Protein AF-A0AAD5HH15-F1 (afdb_monomer_lite)

Foldseek 3Di:
DVLVLVVVLLLLLVDPLAFADPAADDPVPPPPPDDDDDDDDDDDDDDDDDDDDDDDDDDDDDDDDDDDDDDDDDDDDDDDDDDDPDDDDDDDDDPDPDDDPPCVLVVLQPDDDDPDPVSLVVNLVVVLVSVQSSCRRLNYDSLLSVLCCVPRVSCVPPDRDPVRVPDDPVRSLVVSLVVSLSSLQSSLVRDQAEAEAAACLPDDPSRLVSVLSNLVRPVRYHYHYHHDPCVVGVPVSVVVSCVPDDDDDDDDDDDDLVRVFVVVCVVVPDDDPTDDSVVSVVVCVVVPVD

Organism: NCBI:txid1314678

Sequence (290 aa):
MLKNILLGLFDVLESDKIPVSKQVRSIQGLNDNMSSTSSNASRHLSYAGNSMGQSTPTSSRQDNPPSFLPLTPLPTKESTLMSLSRSQSISMPSSNPNGNDRYKIKSIYSNVSPTSTNVRNEVTTELVDLVLKCLRKIGEDESFLPLFKGVFTALSEVDENRFTRKLDGRGRDILFTGLIVRMIRYLTEYVSIMIICDDVQWADSASIRVLETIHDACPRALMMLATRPIKDYNVTFIKELASFGSCAQITLNGLNGEEIGEIIINTFQSGIKRVSPEIIRVIQVCTFYD

pLDDT: mean 74.7, std 23.92, range [29.06, 98.0]

Radius of gyration: 29.02 Å; chains: 1; bounding box: 62×66×88 Å

Structure (mmCIF, N/CA/C/O backbone):
data_AF-A0AAD5HH15-F1
#
_entry.id   AF-A0AAD5HH15-F1
#
loop_
_atom_site.group_PDB
_atom_site.id
_atom_site.type_symbol
_atom_site.label_atom_id
_atom_site.label_alt_id
_atom_site.label_comp_id
_atom_site.label_asym_id
_atom_site.label_entity_id
_atom_site.label_seq_id
_atom_site.pdbx_PDB_ins_code
_atom_site.Cartn_x
_atom_site.Cartn_y
_atom_site.Cartn_z
_atom_site.occupancy
_atom_site.B_iso_or_equiv
_atom_site.auth_seq_id
_atom_site.auth_comp_id
_atom_site.auth_asym_id
_atom_site.auth_atom_id
_atom_site.pdbx_PDB_model_num
ATOM 1 N N . MET A 1 1 ? -2.750 6.739 0.869 1.00 90.69 1 MET A N 1
ATOM 2 C CA . MET A 1 1 ? -2.576 5.340 1.323 1.00 90.69 1 MET A CA 1
ATOM 3 C C . MET A 1 1 ? -1.337 4.681 0.719 1.00 90.69 1 MET A C 1
ATOM 5 O O . MET A 1 1 ? -0.456 4.292 1.477 1.00 90.69 1 MET A O 1
ATOM 9 N N . LEU A 1 2 ? -1.221 4.607 -0.614 1.00 93.25 2 LEU A N 1
ATOM 10 C CA . LEU A 1 2 ? -0.140 3.891 -1.312 1.00 93.25 2 LEU A CA 1
ATOM 11 C C . LEU A 1 2 ? 1.290 4.240 -0.852 1.00 93.25 2 LEU A C 1
ATOM 13 O O . LEU A 1 2 ? 2.117 3.351 -0.664 1.00 93.25 2 LEU A O 1
ATOM 17 N N . LYS A 1 3 ? 1.558 5.523 -0.581 1.00 94.62 3 LYS A N 1
ATOM 18 C CA . LYS A 1 3 ? 2.825 6.000 0.001 1.00 94.62 3 LYS A CA 1
ATOM 19 C C . LYS A 1 3 ? 3.219 5.243 1.273 1.00 94.62 3 LYS A C 1
ATOM 21 O O . LYS A 1 3 ? 4.365 4.832 1.408 1.00 94.62 3 LYS A O 1
ATOM 26 N N . ASN A 1 4 ? 2.272 5.032 2.184 1.00 94.06 4 ASN A N 1
ATOM 27 C CA . ASN A 1 4 ? 2.534 4.376 3.466 1.00 94.06 4 ASN A CA 1
ATOM 28 C C . ASN A 1 4 ? 2.783 2.876 3.295 1.00 94.06 4 ASN A C 1
ATOM 30 O O . ASN A 1 4 ? 3.622 2.324 4.001 1.00 94.06 4 ASN A O 1
ATOM 34 N N . ILE A 1 5 ? 2.099 2.239 2.337 1.00 94.62 5 ILE A N 1
ATOM 35 C CA . ILE A 1 5 ? 2.365 0.842 1.973 1.00 94.62 5 ILE A CA 1
ATOM 36 C C . ILE A 1 5 ? 3.811 0.721 1.492 1.00 94.62 5 ILE A C 1
ATOM 38 O O . ILE A 1 5 ? 4.561 -0.079 2.035 1.00 94.62 5 ILE A O 1
ATOM 42 N N . LEU A 1 6 ? 4.231 1.559 0.540 1.00 96.50 6 LEU A N 1
ATOM 43 C CA . LEU A 1 6 ? 5.595 1.532 0.004 1.00 96.50 6 LEU A CA 1
ATOM 44 C C . LEU A 1 6 ? 6.662 1.788 1.068 1.00 96.50 6 LEU A C 1
ATOM 46 O O . LEU A 1 6 ? 7.630 1.041 1.125 1.00 96.50 6 LEU A O 1
ATOM 50 N N . LEU A 1 7 ? 6.469 2.788 1.933 1.00 95.56 7 LEU A N 1
ATOM 51 C CA 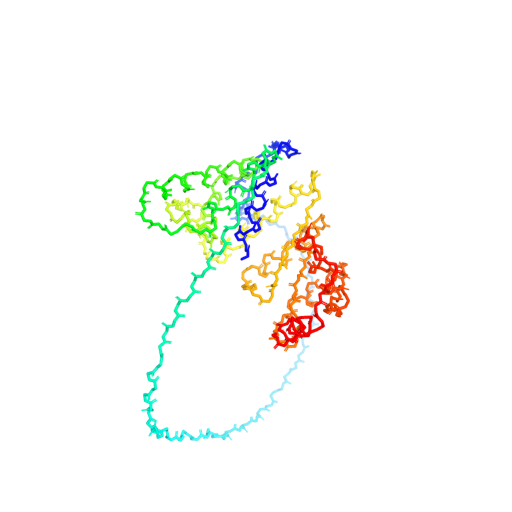. LEU A 1 7 ? 7.391 3.039 3.045 1.00 95.56 7 LEU A CA 1
ATOM 52 C C . LEU A 1 7 ? 7.502 1.814 3.965 1.00 95.56 7 LEU A C 1
ATOM 54 O O . LEU A 1 7 ? 8.606 1.396 4.291 1.00 95.56 7 LEU A O 1
ATOM 58 N N . GLY A 1 8 ? 6.376 1.179 4.307 1.00 95.50 8 GLY A N 1
ATOM 59 C CA . GLY A 1 8 ? 6.387 -0.064 5.078 1.00 95.50 8 GLY A CA 1
ATOM 60 C C . GLY A 1 8 ? 7.102 -1.212 4.357 1.00 95.50 8 GLY A C 1
ATOM 61 O O . GLY A 1 8 ? 7.839 -1.965 4.988 1.00 95.50 8 GLY A O 1
ATOM 62 N N . LEU A 1 9 ? 6.936 -1.338 3.037 1.00 96.38 9 LEU A N 1
ATOM 63 C CA . LEU A 1 9 ? 7.655 -2.339 2.245 1.00 96.38 9 LEU A CA 1
ATOM 64 C C . LEU A 1 9 ? 9.161 -2.065 2.217 1.00 96.38 9 LEU A C 1
ATOM 66 O O . LEU A 1 9 ? 9.931 -3.016 2.315 1.00 96.38 9 LEU A O 1
ATOM 70 N N . PHE A 1 10 ? 9.587 -0.804 2.118 1.00 97.00 10 PHE A N 1
ATOM 71 C CA . PHE A 1 10 ? 11.002 -0.433 2.167 1.00 97.00 10 PHE A CA 1
ATOM 72 C C . PHE A 1 10 ? 11.622 -0.747 3.529 1.00 97.00 10 PHE A C 1
ATOM 74 O O . PHE A 1 10 ? 12.684 -1.363 3.567 1.00 97.00 10 PHE A O 1
ATOM 81 N N . ASP A 1 11 ? 10.925 -0.440 4.626 1.00 95.38 11 ASP A N 1
ATOM 82 C CA . ASP A 1 11 ? 11.374 -0.776 5.984 1.00 95.38 11 ASP A CA 1
ATOM 83 C C . ASP A 1 11 ? 11.591 -2.294 6.143 1.00 95.38 11 ASP A C 1
ATOM 85 O O . ASP A 1 11 ? 12.589 -2.750 6.710 1.00 95.38 11 ASP A O 1
ATOM 89 N N . VAL A 1 12 ? 10.660 -3.106 5.626 1.00 95.81 12 VAL A N 1
ATOM 90 C CA . VAL A 1 12 ? 10.771 -4.571 5.686 1.00 95.81 12 VAL A CA 1
ATOM 91 C C . VAL A 1 12 ? 11.874 -5.074 4.756 1.00 95.81 12 VAL A C 1
ATOM 93 O O . VAL A 1 12 ? 12.659 -5.933 5.160 1.00 95.81 12 VAL A O 1
ATOM 96 N N . LEU A 1 13 ? 11.969 -4.533 3.538 1.00 95.69 13 LEU A N 1
ATOM 97 C CA . LEU A 1 13 ? 13.024 -4.874 2.586 1.00 95.69 13 LEU A CA 1
ATOM 98 C C . LEU A 1 13 ? 14.399 -4.532 3.134 1.00 95.69 13 LEU A C 1
ATOM 100 O O . LEU A 1 13 ? 15.324 -5.294 2.898 1.00 95.69 13 LEU A O 1
ATOM 104 N N . GLU A 1 14 ? 14.571 -3.450 3.884 1.00 94.56 14 GLU A N 1
ATOM 105 C CA . GLU A 1 14 ? 15.868 -3.091 4.450 1.00 94.56 14 GLU A CA 1
ATOM 106 C C . GLU A 1 14 ? 16.352 -4.086 5.517 1.00 94.56 14 GLU A C 1
ATOM 108 O O . GLU A 1 14 ? 17.556 -4.234 5.713 1.00 94.56 14 GLU A O 1
ATOM 113 N N . SER A 1 15 ? 15.446 -4.849 6.136 1.00 94.12 15 SER A N 1
ATOM 114 C CA . SER A 1 15 ? 15.788 -5.833 7.162 1.00 94.12 15 SER A CA 1
ATOM 115 C C . SER A 1 15 ? 16.824 -6.868 6.699 1.00 94.12 15 SER A C 1
ATOM 117 O O . SER A 1 15 ? 16.719 -7.440 5.610 1.00 94.12 15 SER A O 1
ATOM 119 N N . ASP A 1 16 ? 17.765 -7.204 7.586 1.00 92.00 16 ASP A N 1
ATOM 120 C CA . ASP A 1 16 ? 18.769 -8.263 7.379 1.00 92.00 16 ASP A CA 1
ATOM 121 C C . ASP A 1 16 ? 18.152 -9.661 7.216 1.00 92.00 16 ASP A C 1
ATOM 123 O O . ASP A 1 16 ? 18.798 -10.584 6.728 1.00 92.00 16 ASP A O 1
ATOM 127 N N . LYS A 1 17 ? 16.878 -9.825 7.603 1.00 91.50 17 LYS A N 1
ATOM 128 C CA . LYS A 1 17 ? 16.119 -11.071 7.418 1.00 91.50 17 LYS A CA 1
ATOM 129 C C . LYS A 1 17 ? 15.773 -11.347 5.957 1.00 91.50 17 LYS A C 1
ATOM 131 O O . LYS A 1 17 ? 15.457 -12.482 5.614 1.00 91.50 17 LYS A O 1
ATOM 136 N N . ILE A 1 18 ? 15.793 -10.315 5.116 1.00 95.31 18 ILE A N 1
ATOM 137 C CA . ILE A 1 18 ? 15.500 -10.434 3.694 1.00 95.31 18 ILE A CA 1
ATOM 138 C C . ILE A 1 18 ? 16.837 -10.507 2.951 1.00 95.31 18 ILE A C 1
ATOM 140 O O . ILE A 1 18 ? 17.618 -9.555 3.034 1.00 95.31 18 ILE A O 1
ATOM 144 N N . PRO A 1 19 ? 17.140 -11.597 2.229 1.00 94.31 19 PRO A N 1
ATOM 145 C CA . PRO A 1 19 ? 18.371 -11.685 1.455 1.00 94.31 19 PRO A CA 1
ATOM 146 C C . PRO A 1 19 ? 18.330 -10.758 0.233 1.00 94.31 19 PRO A C 1
ATOM 148 O O . PRO A 1 19 ? 17.295 -10.189 -0.119 1.00 94.31 19 PRO A O 1
ATOM 151 N N . VAL A 1 20 ? 19.478 -10.604 -0.424 1.00 93.62 20 VAL A N 1
ATOM 152 C CA . VAL A 1 20 ? 19.570 -9.968 -1.745 1.00 93.62 20 VAL A CA 1
ATOM 153 C C . VAL A 1 20 ? 19.269 -11.015 -2.815 1.00 93.62 20 VAL A C 1
ATOM 155 O O . VAL A 1 20 ? 19.843 -12.108 -2.797 1.00 93.62 20 VAL A O 1
ATOM 158 N N . SER A 1 21 ? 18.377 -10.683 -3.745 1.00 89.88 21 SER A N 1
ATOM 159 C CA . SER A 1 21 ? 18.028 -11.535 -4.876 1.00 89.88 21 SER A CA 1
ATOM 160 C C . SER A 1 21 ? 19.256 -11.791 -5.745 1.00 89.88 21 SER A C 1
ATOM 162 O O . SER A 1 21 ? 19.996 -10.876 -6.101 1.00 89.88 21 SER A O 1
ATOM 164 N N . LYS A 1 22 ? 19.466 -13.056 -6.119 1.00 83.56 22 LYS A N 1
ATOM 165 C CA . LYS A 1 22 ? 20.545 -13.458 -7.038 1.00 83.56 22 LYS A CA 1
ATOM 166 C C . LYS A 1 22 ? 20.170 -13.276 -8.511 1.00 83.56 22 LYS A C 1
ATOM 168 O O . LYS A 1 22 ? 21.027 -13.429 -9.374 1.00 83.56 22 LYS A O 1
ATOM 173 N N . GLN A 1 23 ? 18.898 -13.006 -8.807 1.00 75.94 23 GLN A N 1
ATOM 174 C CA . GLN A 1 23 ? 18.401 -12.847 -10.170 1.00 75.94 23 GLN A CA 1
ATOM 175 C C . GLN A 1 23 ? 18.190 -11.367 -10.466 1.00 75.94 23 GLN A C 1
ATOM 177 O O . GLN A 1 23 ? 17.298 -10.753 -9.891 1.00 75.94 23 GLN A O 1
ATOM 182 N N . VAL A 1 24 ? 18.974 -10.816 -11.392 1.00 70.62 24 VAL A N 1
ATOM 183 C CA . VAL A 1 24 ? 18.698 -9.495 -11.964 1.00 70.62 24 VAL A CA 1
ATOM 184 C C . VAL A 1 24 ? 17.720 -9.681 -13.117 1.00 70.62 24 VAL A C 1
ATOM 186 O O . VAL A 1 24 ? 18.050 -10.302 -14.128 1.00 70.62 24 VAL A O 1
ATOM 189 N N . ARG A 1 25 ? 16.503 -9.162 -12.969 1.00 67.88 25 ARG A N 1
ATOM 190 C CA . ARG A 1 25 ? 15.507 -9.106 -14.039 1.00 67.88 25 ARG A CA 1
ATOM 191 C C . ARG A 1 25 ? 15.724 -7.813 -14.817 1.00 67.88 25 ARG A C 1
ATOM 193 O O . ARG A 1 25 ? 15.315 -6.748 -14.367 1.00 67.88 25 ARG A O 1
ATOM 200 N N . SER A 1 26 ? 16.391 -7.896 -15.968 1.00 60.41 26 SER A N 1
ATOM 201 C CA . SER A 1 26 ? 16.520 -6.748 -16.872 1.00 60.41 26 SER A CA 1
ATOM 202 C C . SER A 1 26 ? 15.261 -6.592 -17.733 1.00 60.41 26 SER A C 1
ATOM 204 O O . SER A 1 26 ? 14.588 -7.565 -18.077 1.00 60.41 26 SER A O 1
ATOM 206 N N . ILE A 1 27 ? 14.955 -5.356 -18.136 1.00 56.78 27 ILE A N 1
ATOM 207 C CA . ILE A 1 27 ? 13.800 -5.011 -18.993 1.00 56.78 27 ILE A CA 1
ATOM 208 C C . ILE A 1 27 ? 13.943 -5.566 -20.433 1.00 56.78 27 ILE A C 1
ATOM 210 O O . ILE A 1 27 ? 13.068 -5.375 -21.275 1.00 56.78 27 ILE A O 1
ATOM 214 N N . GLN A 1 28 ? 15.012 -6.304 -20.752 1.00 50.16 28 GLN A N 1
ATOM 215 C CA . GLN A 1 28 ? 15.279 -6.774 -22.117 1.00 50.16 28 GLN A CA 1
ATOM 216 C C . GLN A 1 28 ? 14.239 -7.766 -22.675 1.00 50.16 28 GLN A C 1
ATOM 2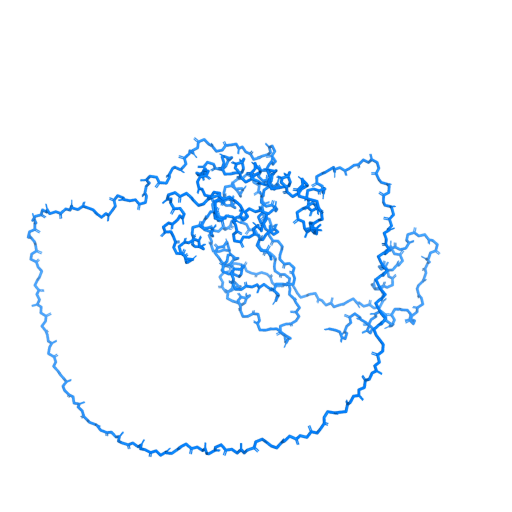18 O O . GLN A 1 28 ? 14.238 -7.995 -23.876 1.00 50.16 28 GLN A O 1
ATOM 223 N N . GLY A 1 29 ? 13.316 -8.298 -21.864 1.00 43.28 29 GLY A N 1
ATOM 224 C CA . GLY A 1 29 ? 12.347 -9.317 -22.294 1.00 43.28 29 GLY A CA 1
ATOM 225 C C . GLY A 1 29 ? 10.980 -8.839 -22.808 1.00 43.28 29 GLY A C 1
ATOM 226 O O . GLY A 1 29 ? 10.163 -9.683 -23.157 1.00 43.28 29 GLY A O 1
ATOM 227 N N . LEU A 1 30 ? 10.676 -7.535 -22.851 1.00 46.78 30 LEU A N 1
ATOM 228 C CA . LEU A 1 30 ? 9.342 -7.057 -23.279 1.00 46.78 30 LEU A CA 1
ATOM 229 C C . LEU A 1 30 ? 9.222 -6.731 -24.782 1.00 46.78 30 LEU A C 1
ATOM 231 O O . LEU A 1 30 ? 8.164 -6.274 -25.206 1.00 46.78 30 LEU A O 1
ATOM 235 N N . ASN A 1 31 ? 10.261 -6.974 -25.594 1.00 38.25 31 ASN A N 1
ATOM 236 C CA . ASN A 1 31 ? 10.318 -6.499 -26.987 1.00 38.25 31 ASN A CA 1
ATOM 237 C C . ASN A 1 31 ? 10.451 -7.579 -28.085 1.00 38.25 31 ASN A C 1
ATOM 239 O O . ASN A 1 31 ? 10.508 -7.210 -29.254 1.00 38.25 31 ASN A O 1
ATOM 243 N N . ASP A 1 32 ? 10.441 -8.878 -27.763 1.00 37.34 32 ASP A N 1
ATOM 244 C CA . ASP A 1 32 ? 10.790 -9.934 -28.741 1.00 37.34 32 ASP A CA 1
ATOM 245 C C . ASP A 1 32 ? 9.608 -10.671 -29.402 1.00 37.34 32 ASP A C 1
ATOM 247 O O . ASP A 1 32 ? 9.814 -11.672 -30.078 1.00 37.34 32 ASP A O 1
ATOM 251 N N . ASN A 1 33 ? 8.370 -10.173 -29.297 1.00 38.41 33 ASN A N 1
ATOM 252 C CA . ASN A 1 33 ? 7.207 -10.825 -29.927 1.00 38.41 33 ASN A CA 1
ATOM 253 C C . ASN A 1 33 ? 6.494 -9.980 -30.995 1.00 38.41 33 ASN A C 1
ATOM 255 O O . ASN A 1 33 ? 5.276 -10.057 -31.153 1.00 38.41 33 ASN A O 1
ATOM 259 N N . MET A 1 34 ? 7.243 -9.189 -31.770 1.00 44.25 34 MET A N 1
ATOM 260 C CA . MET A 1 34 ? 6.695 -8.572 -32.984 1.00 44.25 34 MET A CA 1
ATOM 261 C C . MET A 1 34 ? 7.733 -8.429 -34.104 1.00 44.25 34 MET A C 1
ATOM 263 O O . MET A 1 34 ? 7.980 -7.344 -34.621 1.00 44.25 34 MET A O 1
ATOM 267 N N . SER A 1 35 ? 8.320 -9.550 -34.525 1.00 36.31 35 SER A N 1
ATOM 268 C CA . SER A 1 35 ? 8.965 -9.646 -35.837 1.00 36.31 35 SER A CA 1
ATOM 269 C C . SER A 1 35 ? 8.957 -11.079 -36.387 1.00 36.31 35 SER A C 1
ATOM 271 O O . SER A 1 35 ? 9.554 -12.002 -35.849 1.00 36.31 35 SER A O 1
ATOM 273 N N . SER A 1 36 ? 8.279 -11.216 -37.531 1.00 41.09 36 SER A N 1
ATOM 274 C CA . SER A 1 36 ? 8.538 -12.181 -38.609 1.00 41.09 36 SER A CA 1
ATOM 275 C C . SER A 1 36 ? 8.557 -13.682 -38.285 1.00 41.09 36 SER A C 1
ATOM 277 O O . SER A 1 36 ? 9.603 -14.276 -38.052 1.00 41.09 36 SER A O 1
ATOM 279 N N . THR A 1 37 ? 7.421 -14.340 -38.520 1.00 35.59 37 THR A N 1
ATOM 280 C CA . THR A 1 37 ? 7.412 -15.675 -39.140 1.00 35.59 37 THR A CA 1
ATOM 281 C C . THR A 1 37 ? 6.527 -15.644 -40.383 1.00 35.59 37 THR A C 1
ATOM 283 O O . THR A 1 37 ? 5.326 -15.888 -40.343 1.00 35.59 37 THR A O 1
ATOM 286 N N . SER A 1 38 ? 7.146 -15.315 -41.518 1.00 41.91 38 SER A N 1
ATOM 287 C CA . SER A 1 38 ? 6.704 -15.817 -42.812 1.00 41.91 38 SER A CA 1
ATOM 288 C C . SER A 1 38 ? 7.271 -17.228 -42.972 1.00 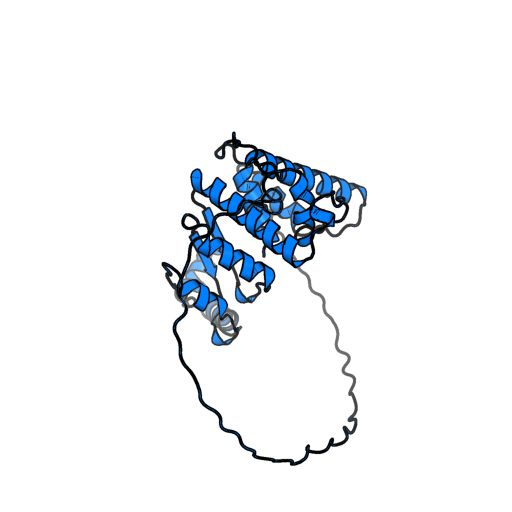41.91 38 SER A C 1
ATOM 290 O O . SER A 1 38 ? 8.472 -17.435 -43.135 1.00 41.91 38 SER A O 1
ATOM 292 N N . SER A 1 39 ? 6.414 -18.238 -42.893 1.00 37.44 39 SER A N 1
ATOM 293 C CA . SER A 1 39 ? 6.669 -19.529 -43.535 1.00 37.44 39 SER A CA 1
ATOM 294 C C . SER A 1 39 ? 5.347 -20.247 -43.744 1.00 37.44 39 SER A C 1
ATOM 296 O O . SER A 1 39 ? 4.594 -20.518 -42.814 1.00 37.44 39 SER A O 1
ATOM 298 N N . ASN A 1 40 ? 5.080 -20.513 -45.015 1.00 38.38 40 ASN A N 1
ATOM 299 C CA . ASN A 1 40 ? 3.960 -21.282 -45.518 1.00 38.38 40 ASN A CA 1
ATOM 300 C C . ASN A 1 40 ? 3.896 -22.673 -44.880 1.00 38.38 40 ASN A C 1
ATOM 302 O O . ASN A 1 40 ? 4.868 -23.423 -44.944 1.00 38.38 40 ASN A O 1
ATOM 306 N N . ALA A 1 41 ? 2.716 -23.064 -44.405 1.00 35.25 41 ALA A N 1
ATOM 307 C CA . ALA A 1 41 ? 2.303 -24.461 -44.379 1.00 35.25 41 ALA A CA 1
ATOM 308 C C . ALA A 1 41 ? 0.772 -24.547 -44.436 1.00 35.25 41 ALA A C 1
ATOM 310 O O . ALA A 1 41 ? 0.065 -24.340 -43.453 1.00 35.25 41 ALA A O 1
ATOM 311 N N . SER A 1 42 ? 0.275 -24.853 -45.631 1.00 38.97 42 SER A N 1
ATOM 312 C CA . SER A 1 42 ? -1.106 -25.206 -45.934 1.00 38.97 42 SER A CA 1
ATOM 313 C C . SER A 1 42 ? -1.606 -26.351 -45.057 1.00 38.97 42 SER A C 1
ATOM 315 O O . SER A 1 42 ? -1.058 -27.448 -45.144 1.00 38.97 42 SER A O 1
ATOM 317 N N . ARG A 1 43 ? -2.705 -26.147 -44.320 1.00 33.78 43 ARG A N 1
ATOM 318 C CA . ARG A 1 43 ? -3.653 -27.213 -43.942 1.00 33.78 43 ARG A CA 1
ATOM 319 C C . ARG A 1 43 ? -5.087 -26.680 -43.892 1.00 33.78 43 ARG A C 1
ATOM 321 O O . ARG A 1 43 ? -5.533 -26.102 -42.913 1.00 33.78 43 ARG A O 1
ATOM 328 N N . HIS A 1 44 ? -5.753 -26.868 -45.027 1.00 36.53 44 HIS A N 1
ATOM 329 C CA . HIS A 1 44 ? -7.129 -27.333 -45.203 1.00 36.53 44 HIS A CA 1
ATOM 330 C C . HIS A 1 44 ? -7.996 -27.427 -43.927 1.00 36.53 44 HIS A C 1
ATOM 332 O O . HIS A 1 44 ? -7.847 -28.360 -43.140 1.00 36.53 44 HIS A O 1
ATOM 338 N N . LEU A 1 45 ? -8.973 -26.527 -43.792 1.00 34.22 45 LEU A N 1
ATOM 339 C CA . LEU A 1 45 ? -10.149 -26.724 -42.945 1.00 34.22 45 LEU A CA 1
ATOM 340 C C . LEU A 1 45 ? -11.387 -26.220 -43.690 1.00 34.22 45 LEU A C 1
ATOM 342 O O . LEU A 1 45 ? -11.497 -25.062 -44.086 1.00 34.22 45 LEU A O 1
ATOM 346 N N . SER A 1 46 ? -12.263 -27.180 -43.944 1.00 33.94 46 SER A N 1
ATOM 347 C CA . SER A 1 46 ? -13.514 -27.118 -44.682 1.00 33.94 46 SER A CA 1
ATOM 348 C C . SER A 1 46 ? -14.555 -26.248 -43.980 1.00 33.94 46 SER A C 1
ATOM 350 O O . SER A 1 46 ? -14.867 -26.457 -42.810 1.00 33.94 46 SER A O 1
ATOM 352 N N . TYR A 1 47 ? -15.111 -25.309 -44.744 1.00 31.77 47 TYR A N 1
ATOM 353 C CA . TYR A 1 47 ? -16.210 -24.423 -44.379 1.00 31.77 47 TYR A CA 1
ATOM 354 C C . TYR A 1 47 ? -17.537 -25.061 -44.827 1.00 31.77 47 TYR A C 1
ATOM 356 O O . TYR A 1 47 ? -17.765 -25.261 -46.018 1.00 31.77 47 TYR A O 1
ATOM 364 N N . ALA A 1 48 ? -18.408 -25.370 -43.870 1.00 37.28 48 ALA A N 1
ATOM 365 C CA . ALA A 1 48 ? -19.858 -25.483 -44.038 1.00 37.28 48 ALA A CA 1
ATOM 366 C C . ALA A 1 48 ? -20.433 -24.410 -43.094 1.00 37.28 48 ALA A C 1
ATOM 368 O O . ALA A 1 48 ? -19.970 -24.300 -41.966 1.00 37.28 48 ALA A O 1
ATOM 369 N N . GLY A 1 49 ? -21.329 -23.501 -43.462 1.00 32.25 49 GLY A N 1
ATOM 370 C CA . GLY A 1 49 ? -22.449 -23.614 -44.384 1.00 32.25 49 GLY A CA 1
ATOM 371 C C . GLY A 1 49 ? -23.724 -23.406 -43.562 1.00 32.25 49 GLY A C 1
ATOM 372 O O . GLY A 1 49 ? -24.150 -24.342 -42.896 1.00 32.25 49 GLY A O 1
ATOM 373 N N . ASN A 1 50 ? -24.238 -22.165 -43.539 1.00 35.59 50 ASN A N 1
ATOM 374 C CA . ASN A 1 50 ? -25.656 -21.739 -43.499 1.00 35.59 50 ASN A CA 1
ATOM 375 C C . ASN A 1 50 ? -25.732 -20.259 -43.037 1.00 35.59 50 ASN A C 1
ATOM 377 O O . ASN A 1 50 ? -25.152 -19.916 -42.015 1.00 35.59 50 ASN A O 1
ATOM 381 N N . SER A 1 51 ? -26.229 -19.293 -43.832 1.00 35.56 51 SER A N 1
ATOM 382 C CA . SER A 1 51 ? -27.638 -19.044 -44.234 1.00 35.56 51 SER A CA 1
ATOM 383 C C . SER A 1 51 ? -28.537 -18.789 -43.013 1.00 35.56 51 SER A C 1
ATOM 385 O O . SER A 1 51 ? -28.493 -19.579 -42.084 1.00 35.56 51 SER A O 1
ATOM 387 N N . MET A 1 52 ? -29.453 -17.824 -42.911 1.00 37.97 52 MET A N 1
ATOM 388 C CA . MET A 1 52 ? -29.983 -16.713 -43.717 1.00 37.97 52 MET A CA 1
ATOM 389 C C . MET A 1 52 ? -31.162 -16.201 -42.857 1.00 37.97 52 MET A C 1
ATOM 391 O O . MET A 1 52 ? -31.852 -17.021 -42.254 1.00 37.97 52 MET A O 1
ATOM 395 N N . GLY A 1 53 ? -31.413 -14.894 -42.752 1.00 34.53 53 GLY A N 1
ATOM 396 C CA . GLY A 1 53 ? -32.549 -14.414 -41.951 1.00 34.53 53 GLY A CA 1
ATOM 397 C C . GLY A 1 53 ? -32.651 -12.898 -41.849 1.00 34.53 53 GLY A C 1
ATOM 398 O O . GLY A 1 53 ? -32.136 -12.295 -40.915 1.00 34.53 53 GLY A O 1
ATOM 399 N N . GLN A 1 54 ? -33.307 -12.298 -42.840 1.00 43.41 54 GLN A N 1
ATOM 400 C CA . GLN A 1 54 ? -33.774 -10.910 -42.857 1.00 43.41 54 GLN A CA 1
ATOM 401 C C . GLN A 1 54 ? -34.970 -10.714 -41.913 1.00 43.41 54 GLN A C 1
ATOM 403 O O . GLN A 1 54 ? -35.829 -11.588 -41.879 1.00 43.41 54 GLN A O 1
ATOM 408 N N . SER A 1 55 ? -35.085 -9.533 -41.289 1.00 40.25 55 SER A N 1
ATOM 409 C CA . SER A 1 55 ? -36.290 -8.671 -41.349 1.00 40.25 55 SER A CA 1
ATOM 410 C C . SER A 1 55 ? -36.166 -7.431 -40.441 1.00 40.25 55 SER A C 1
ATOM 412 O O . SER A 1 55 ? -35.971 -7.546 -39.234 1.00 40.25 55 SER A O 1
ATOM 414 N N . THR A 1 56 ? -36.318 -6.250 -41.045 1.00 40.00 56 THR A N 1
ATOM 415 C CA . THR A 1 56 ? -36.787 -4.960 -40.477 1.00 40.00 56 THR A CA 1
ATOM 416 C C . THR A 1 56 ? -38.301 -5.065 -40.113 1.00 40.00 56 THR A C 1
ATOM 418 O O . THR A 1 56 ? -38.861 -6.106 -40.460 1.00 40.00 56 THR A O 1
ATOM 421 N N . PRO A 1 57 ? -39.029 -4.087 -39.487 1.00 51.16 57 PRO A N 1
ATOM 422 C CA . PRO A 1 57 ? -38.808 -2.627 -39.512 1.00 51.16 57 PRO A CA 1
ATOM 423 C C . PRO A 1 57 ? -39.250 -1.767 -38.280 1.00 51.16 57 PRO A C 1
ATOM 425 O O . PRO A 1 57 ? -39.899 -2.220 -37.348 1.00 51.16 57 PRO A O 1
ATOM 428 N N . THR A 1 58 ? -38.878 -0.476 -38.348 1.00 38.81 58 THR A N 1
ATOM 429 C CA . THR A 1 58 ? -39.577 0.765 -37.903 1.00 38.81 58 THR A CA 1
ATOM 430 C C . THR A 1 58 ? -40.347 0.847 -36.574 1.00 38.81 58 THR A C 1
ATOM 432 O O . THR A 1 58 ? -41.389 0.225 -36.409 1.00 38.81 58 THR A O 1
ATOM 435 N N . SER A 1 59 ? -39.987 1.842 -35.748 1.00 42.94 59 SER A N 1
ATOM 436 C CA . SER A 1 59 ? -40.951 2.652 -34.981 1.00 42.94 59 SER A CA 1
ATOM 437 C C . SER A 1 59 ? -40.331 3.985 -34.540 1.00 42.94 59 SER A C 1
ATOM 439 O O . SER A 1 59 ? -39.444 4.041 -33.694 1.00 42.94 59 SER A O 1
ATOM 441 N N . SER A 1 60 ? -40.850 5.057 -35.125 1.00 47.03 60 SER A N 1
ATOM 442 C CA . SER A 1 60 ? -40.709 6.466 -34.765 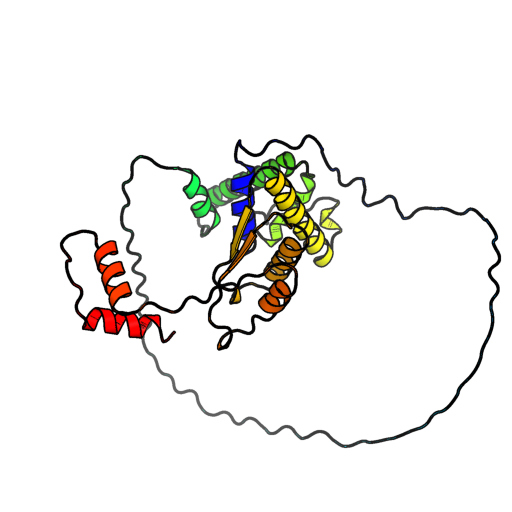1.00 47.03 60 SER A CA 1
ATOM 443 C C . SER A 1 60 ? -41.309 6.802 -33.395 1.00 47.03 60 SER A C 1
ATOM 445 O O . SER A 1 60 ? -42.442 6.405 -33.124 1.00 47.03 60 SER A O 1
ATOM 447 N N . ARG A 1 61 ? -40.637 7.645 -32.599 1.00 41.44 61 ARG A N 1
ATOM 448 C CA . ARG A 1 61 ? -41.312 8.587 -31.686 1.00 41.44 61 ARG A CA 1
ATOM 449 C C . ARG A 1 61 ? -40.392 9.748 -31.297 1.00 41.44 61 ARG A C 1
ATOM 451 O O . ARG A 1 61 ? -39.431 9.577 -30.556 1.00 41.44 61 ARG A O 1
ATOM 458 N N . GLN A 1 62 ? -40.710 10.917 -31.850 1.00 45.44 62 GLN A N 1
ATOM 459 C CA . GLN A 1 62 ? -40.448 12.222 -31.246 1.00 45.44 62 GLN A CA 1
ATOM 460 C C . GLN A 1 62 ? -41.328 12.362 -29.997 1.00 45.44 62 GLN A C 1
ATOM 462 O O . GLN A 1 62 ? -42.460 11.890 -30.028 1.00 45.44 62 GLN A O 1
ATOM 467 N N . ASP A 1 63 ? -40.818 13.001 -28.941 1.00 39.31 63 ASP A N 1
ATOM 468 C CA . ASP A 1 63 ? -41.500 14.127 -28.285 1.00 39.31 63 ASP A CA 1
ATOM 469 C C . ASP A 1 63 ? -40.605 14.780 -27.212 1.00 39.31 63 ASP A C 1
ATOM 471 O O . ASP A 1 63 ? -40.257 14.181 -26.201 1.00 39.31 63 ASP A O 1
ATOM 475 N N . ASN A 1 64 ? -40.225 16.019 -27.536 1.00 48.38 64 ASN A N 1
ATOM 476 C CA . ASN A 1 64 ? -39.953 17.230 -26.751 1.00 48.38 64 ASN A CA 1
ATOM 477 C C . ASN A 1 64 ? -39.234 17.226 -25.374 1.00 48.38 64 ASN A C 1
ATOM 479 O O . ASN A 1 64 ? -39.562 16.458 -24.473 1.00 48.38 64 ASN A O 1
ATOM 483 N N . PRO A 1 65 ? -38.336 18.215 -25.153 1.00 56.53 65 PRO A N 1
ATOM 484 C CA . PRO A 1 65 ? -37.695 18.488 -23.866 1.00 56.53 65 PRO A CA 1
ATOM 485 C C . PRO A 1 65 ? -38.547 19.416 -22.974 1.00 56.53 65 PRO A C 1
ATOM 487 O O . PRO A 1 65 ? -39.235 20.297 -23.498 1.00 56.53 65 PRO A O 1
ATOM 490 N N . PRO A 1 66 ? -38.462 19.320 -21.633 1.00 55.56 66 PRO A N 1
ATOM 491 C CA . PRO A 1 66 ? -39.007 20.347 -20.762 1.00 55.56 66 PRO A CA 1
ATOM 492 C C . PRO A 1 66 ? -38.041 21.529 -20.611 1.00 55.56 66 PRO A C 1
ATOM 494 O O . PRO A 1 66 ? -36.825 21.394 -20.469 1.00 55.56 66 PRO A O 1
ATOM 497 N N . SER A 1 67 ? -38.658 22.699 -20.670 1.00 47.81 67 SER A N 1
ATOM 498 C CA . SER A 1 67 ? -38.113 24.045 -20.675 1.00 47.81 67 SER A CA 1
ATOM 499 C C . SER A 1 67 ? -37.367 24.422 -19.391 1.00 47.81 67 SER A C 1
ATOM 501 O O . SER A 1 67 ? -37.780 24.094 -18.280 1.00 47.81 67 SER A O 1
ATOM 503 N N . PHE A 1 68 ? -36.298 25.198 -19.572 1.00 42.59 68 PHE A N 1
ATOM 504 C CA . PHE A 1 68 ? -35.581 25.924 -18.529 1.00 42.59 68 PHE A CA 1
ATOM 505 C C . PHE A 1 68 ? -36.489 26.969 -17.864 1.00 42.59 68 PHE A C 1
ATOM 507 O O . PHE A 1 68 ? -37.097 27.789 -18.553 1.00 42.59 68 PHE A O 1
ATOM 514 N N . LEU A 1 69 ? -36.533 26.970 -16.530 1.00 52.19 69 LEU A N 1
ATOM 515 C CA . LEU A 1 69 ? -37.069 28.075 -15.733 1.00 52.19 69 LEU A CA 1
ATOM 516 C C . LEU A 1 69 ? -35.929 28.967 -15.208 1.00 52.19 69 LEU A C 1
ATOM 518 O O . LEU A 1 69 ? -34.820 28.472 -14.989 1.00 52.19 69 LEU A O 1
ATOM 522 N N . PRO A 1 70 ? -36.177 30.274 -14.998 1.00 42.75 70 PRO A N 1
ATOM 523 C CA . PRO A 1 70 ? -35.150 31.247 -14.655 1.00 42.75 70 PRO A CA 1
ATOM 524 C C . PRO A 1 70 ? -34.879 31.269 -13.146 1.00 42.75 70 PRO A C 1
ATOM 526 O O . PRO A 1 70 ? -35.802 31.346 -12.336 1.00 42.75 70 PRO A O 1
ATOM 529 N N . LEU A 1 71 ? -33.599 31.263 -12.771 1.00 42.78 71 LEU A N 1
ATOM 530 C CA . LEU A 1 71 ? -33.145 31.494 -11.400 1.00 42.78 71 LEU A CA 1
ATOM 531 C C . LEU A 1 71 ? -33.223 32.991 -11.066 1.00 42.78 71 LEU A C 1
ATOM 533 O O . LEU A 1 71 ? -32.483 33.806 -11.614 1.00 42.78 71 LEU A O 1
ATOM 537 N N . THR A 1 72 ? -34.111 33.341 -10.142 1.00 46.91 72 THR A N 1
ATOM 538 C CA . THR A 1 72 ? -34.120 34.623 -9.424 1.00 46.91 72 THR A CA 1
ATOM 539 C C . THR A 1 72 ? -33.057 34.634 -8.314 1.00 46.91 72 THR A C 1
ATOM 541 O O . THR A 1 72 ? -32.964 33.650 -7.576 1.00 46.91 72 THR A O 1
ATOM 544 N N . PRO A 1 73 ? -32.297 35.729 -8.128 1.00 41.41 73 PRO A N 1
ATOM 545 C CA . PRO A 1 73 ? -31.338 35.865 -7.036 1.00 41.41 73 PRO A CA 1
ATOM 546 C C . PRO A 1 73 ? -32.031 36.355 -5.752 1.00 41.41 73 PRO A C 1
ATOM 548 O O . PRO A 1 73 ? -32.798 37.316 -5.784 1.00 41.41 73 PRO A O 1
ATOM 551 N N . LEU A 1 74 ? -31.740 35.717 -4.613 1.00 38.53 74 LEU A N 1
ATOM 552 C CA . LEU A 1 74 ? -32.169 36.149 -3.274 1.00 38.53 74 LEU A CA 1
ATOM 553 C C . LEU A 1 74 ? -30.917 36.450 -2.418 1.00 38.53 74 LEU A C 1
ATOM 555 O O . LEU A 1 74 ? -29.896 35.786 -2.609 1.00 38.53 74 LEU A O 1
ATOM 559 N N . PRO A 1 75 ? -30.942 37.463 -1.527 1.00 43.19 75 PRO A N 1
ATOM 560 C CA . PRO A 1 75 ? -29.750 38.163 -1.078 1.00 43.19 75 PRO A CA 1
ATOM 561 C C . PRO A 1 75 ? -29.024 37.475 0.078 1.00 43.19 75 PRO A C 1
ATOM 563 O O . PRO A 1 75 ? -29.621 37.004 1.047 1.00 43.19 75 PRO A O 1
ATOM 566 N N . THR A 1 76 ? -27.700 37.512 -0.022 1.00 33.50 76 THR A N 1
ATOM 567 C CA . THR A 1 76 ? -26.719 37.117 0.983 1.00 33.50 76 THR A CA 1
ATOM 568 C C . THR A 1 76 ? -26.806 38.047 2.195 1.00 33.50 76 THR A C 1
ATOM 570 O O . THR A 1 76 ? -26.577 39.250 2.081 1.00 33.50 76 THR A O 1
ATOM 573 N N . LYS A 1 77 ? -27.123 37.491 3.369 1.00 39.56 77 LYS A N 1
ATOM 574 C CA . LYS A 1 77 ? -26.901 38.157 4.656 1.00 39.56 77 LYS A CA 1
ATOM 575 C C . LYS A 1 77 ? -25.515 37.790 5.169 1.00 39.56 77 LYS A C 1
ATOM 577 O O . LYS A 1 77 ? -25.234 36.625 5.441 1.00 39.56 77 LYS A O 1
ATOM 582 N N . GLU A 1 78 ? -24.677 38.809 5.300 1.00 36.41 78 GLU A N 1
ATOM 583 C CA . GLU A 1 78 ? -23.424 38.783 6.044 1.00 36.41 78 GLU A CA 1
ATOM 584 C C . GLU A 1 78 ? -23.672 38.322 7.483 1.00 36.41 78 GLU A C 1
ATOM 586 O O . GLU A 1 78 ? -24.556 38.828 8.173 1.00 36.41 78 GLU A O 1
ATOM 591 N N . SER A 1 79 ? -22.884 37.350 7.939 1.00 36.84 79 SER A N 1
ATOM 592 C CA . SER A 1 79 ? -22.733 37.025 9.358 1.00 36.84 79 SER A CA 1
ATOM 593 C C . SER A 1 79 ? -21.250 36.833 9.644 1.00 36.84 79 SER A C 1
ATOM 595 O O . SER A 1 79 ? -20.692 35.750 9.494 1.00 36.84 79 SER A O 1
ATOM 597 N N . THR A 1 80 ? -20.611 37.933 10.016 1.00 37.00 80 THR A N 1
ATOM 598 C CA . THR A 1 80 ? -19.288 37.990 10.630 1.00 37.00 80 THR A CA 1
ATOM 599 C C . THR A 1 80 ? -19.323 37.268 11.973 1.00 37.00 80 THR A C 1
ATOM 601 O O . THR A 1 80 ? -19.922 37.803 12.900 1.00 37.00 80 THR A O 1
ATOM 604 N N . LEU A 1 81 ? -18.660 36.115 12.120 1.00 34.53 81 LEU A N 1
ATOM 605 C CA . LEU A 1 81 ? -18.239 35.606 13.431 1.00 34.53 81 LEU A CA 1
ATOM 606 C C . LEU A 1 81 ? -16.890 34.873 13.357 1.00 34.53 81 LEU A C 1
ATOM 608 O O . LEU A 1 81 ? -16.551 34.200 12.390 1.00 34.53 81 LEU A O 1
ATOM 612 N N . MET A 1 82 ? -16.115 35.114 14.409 1.00 33.50 82 MET A N 1
ATOM 613 C CA . MET A 1 82 ? -14.671 34.966 14.560 1.00 33.50 82 MET A CA 1
ATOM 614 C C . MET A 1 82 ? -14.135 33.534 14.433 1.00 33.50 82 MET A C 1
ATOM 616 O O . MET A 1 82 ? -14.610 32.612 15.092 1.00 33.50 82 MET A O 1
ATOM 620 N N . SER A 1 83 ? -13.042 33.385 13.681 1.00 29.06 83 SER A N 1
ATOM 621 C CA . SER A 1 83 ? -12.178 32.205 13.702 1.00 29.06 83 SER A CA 1
ATOM 622 C C . SER A 1 83 ? -11.291 32.214 14.954 1.00 29.06 83 SER A C 1
ATOM 624 O O . SER A 1 83 ? -10.338 32.990 15.045 1.00 29.06 83 SER A O 1
ATOM 626 N N . LEU A 1 84 ? -11.571 31.332 15.913 1.00 31.83 84 LEU A N 1
ATOM 627 C CA . LEU A 1 84 ? -10.640 30.982 16.987 1.00 31.83 84 LEU A CA 1
ATOM 628 C C . LEU A 1 84 ? -9.901 29.700 16.601 1.00 31.83 84 LEU A C 1
ATOM 630 O O . LEU A 1 84 ? -10.340 28.588 16.882 1.00 31.83 84 LEU A O 1
ATOM 634 N N . SER A 1 85 ? -8.755 29.871 15.949 1.00 32.97 85 SER A N 1
ATOM 635 C CA . SER A 1 85 ? -7.777 28.811 15.715 1.00 32.97 85 SER A CA 1
ATOM 636 C C . SER A 1 85 ? -7.107 28.456 17.044 1.00 32.97 85 SER A C 1
ATOM 638 O O . SER A 1 85 ? -6.184 29.143 17.481 1.00 32.97 85 SER A O 1
ATOM 640 N N . ARG A 1 86 ? -7.568 27.396 17.715 1.00 31.62 86 ARG A N 1
ATOM 641 C CA . ARG A 1 86 ? -6.909 26.850 18.910 1.00 31.62 86 ARG A CA 1
ATOM 642 C C . ARG A 1 86 ? -6.257 25.509 18.586 1.00 31.62 86 ARG A C 1
ATOM 644 O O . ARG A 1 86 ? -6.756 24.453 18.952 1.00 31.62 86 ARG A O 1
ATOM 651 N N . SER A 1 87 ? -5.108 25.574 17.922 1.00 32.91 87 SER A N 1
ATOM 652 C CA . SER A 1 87 ? -4.172 24.454 17.828 1.00 32.91 87 SER A CA 1
ATOM 653 C C . SER A 1 87 ? -3.416 24.348 19.153 1.00 32.91 87 SER A C 1
ATOM 655 O O . SER A 1 87 ? -2.483 25.108 19.400 1.00 32.91 87 SER A O 1
ATOM 657 N N . GLN A 1 88 ? -3.834 23.440 20.035 1.00 31.23 88 GLN A N 1
ATOM 658 C CA . GLN A 1 88 ? -3.025 23.022 21.182 1.00 31.23 88 GLN A CA 1
ATOM 659 C C . GLN A 1 88 ? -2.570 21.583 20.958 1.00 31.23 88 GLN A C 1
ATOM 661 O O . GLN A 1 88 ? -3.262 20.627 21.288 1.00 31.23 88 GLN A O 1
ATOM 666 N N . SER A 1 89 ? -1.385 21.445 20.370 1.00 30.81 89 SER A N 1
ATOM 667 C CA . SER A 1 89 ? -0.609 20.211 20.389 1.00 30.81 89 SER A CA 1
ATOM 668 C C . SER A 1 89 ? -0.015 20.034 21.787 1.00 30.81 89 SER A C 1
ATOM 670 O O . SER A 1 89 ? 0.947 20.712 22.148 1.00 30.81 89 SER A O 1
ATOM 672 N N . ILE A 1 90 ? -0.596 19.139 22.583 1.00 31.53 90 ILE A N 1
ATOM 673 C CA . I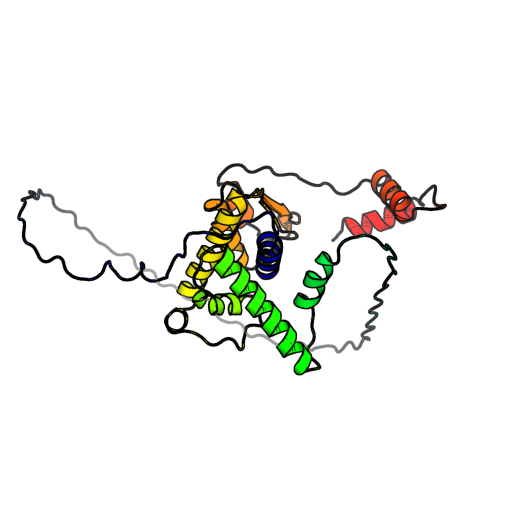LE A 1 90 ? 0.002 18.670 23.834 1.00 31.53 90 ILE A CA 1
ATOM 674 C C . ILE A 1 90 ? 1.017 17.585 23.462 1.00 31.53 90 ILE A C 1
ATOM 676 O O . ILE A 1 90 ? 0.661 16.436 23.216 1.00 31.53 90 ILE A O 1
ATOM 680 N N . SER A 1 91 ? 2.290 17.960 23.382 1.00 32.31 91 SER A N 1
ATOM 681 C CA . SER A 1 91 ? 3.410 17.022 23.306 1.00 32.31 91 SER A CA 1
ATOM 682 C C . SER A 1 91 ? 3.795 16.585 24.721 1.00 32.31 91 SER A C 1
ATOM 684 O O . SER A 1 91 ? 4.338 17.380 25.487 1.00 32.31 91 SER A O 1
ATOM 686 N N . MET A 1 92 ? 3.515 15.327 25.067 1.00 39.75 92 MET A N 1
ATOM 687 C CA . MET A 1 92 ? 4.043 14.677 26.271 1.00 39.75 92 MET A CA 1
ATOM 688 C C . MET A 1 92 ? 5.448 14.115 25.988 1.00 39.75 92 MET A C 1
ATOM 690 O O . MET A 1 92 ? 5.638 13.469 24.953 1.00 39.75 92 MET A O 1
ATOM 694 N N . PRO A 1 93 ? 6.435 14.307 26.880 1.00 34.12 93 PRO A N 1
ATOM 695 C CA . PRO A 1 93 ? 7.744 13.686 26.741 1.00 34.12 93 PRO A CA 1
ATOM 696 C C . PRO A 1 93 ? 7.687 12.220 27.197 1.00 34.12 93 PRO A C 1
ATOM 698 O O . PRO A 1 93 ? 7.532 11.923 28.378 1.00 34.12 93 PRO A O 1
ATOM 701 N N . SER A 1 94 ? 7.839 11.291 26.252 1.00 34.50 94 SER A N 1
ATOM 702 C CA . SER A 1 94 ? 8.157 9.890 26.546 1.00 34.50 94 SER A CA 1
ATOM 703 C C . SER A 1 94 ? 9.675 9.750 26.653 1.00 34.50 94 SER A C 1
ATOM 705 O O . SER A 1 94 ? 10.383 9.665 25.651 1.00 34.50 94 SER A O 1
ATOM 707 N N . SER A 1 95 ? 10.195 9.772 27.878 1.00 36.34 95 SER A N 1
ATOM 708 C CA . SER A 1 95 ? 11.568 9.368 28.172 1.00 36.34 95 SER A CA 1
ATOM 709 C C . SER A 1 95 ? 11.600 7.857 28.386 1.00 36.34 95 SER A C 1
ATOM 711 O O . SER A 1 95 ? 11.356 7.381 29.493 1.00 36.34 95 SER A O 1
ATOM 713 N N . ASN A 1 96 ? 11.894 7.107 27.326 1.00 37.44 96 ASN A N 1
ATOM 714 C CA . ASN A 1 96 ? 12.211 5.685 27.414 1.00 37.44 96 ASN A CA 1
ATOM 715 C C . ASN A 1 96 ? 13.618 5.475 26.823 1.00 37.44 96 ASN A C 1
ATOM 717 O O . ASN A 1 96 ? 13.785 5.647 25.616 1.00 37.44 96 ASN A O 1
ATOM 721 N N . PRO A 1 97 ? 14.656 5.166 27.625 1.00 43.47 97 PRO A N 1
ATOM 722 C CA . PRO A 1 97 ? 16.040 5.214 27.152 1.00 43.47 97 PRO A CA 1
ATOM 723 C C . PRO A 1 97 ? 16.511 3.943 26.430 1.00 43.47 97 PRO A C 1
ATOM 725 O O . PRO A 1 97 ? 17.695 3.830 26.151 1.00 43.47 97 PRO A O 1
ATOM 728 N N . ASN A 1 98 ? 15.631 2.994 26.096 1.00 43.69 98 ASN A N 1
ATOM 729 C CA . ASN A 1 98 ? 16.014 1.760 25.404 1.00 43.69 98 ASN A CA 1
ATOM 730 C C . ASN A 1 98 ? 14.900 1.288 24.458 1.00 43.69 98 ASN A C 1
ATOM 732 O O . ASN A 1 98 ? 13.977 0.595 24.882 1.00 43.69 98 ASN A O 1
ATOM 736 N N . GLY A 1 99 ? 14.982 1.638 23.170 1.00 39.06 99 GLY A N 1
ATOM 737 C CA . GLY A 1 99 ? 14.099 1.053 22.157 1.00 39.06 99 GLY A CA 1
ATOM 738 C C . GLY A 1 99 ? 13.997 1.823 20.839 1.00 39.06 99 GLY A C 1
ATOM 739 O O . GLY A 1 99 ? 13.209 2.750 20.722 1.00 39.06 99 GLY A O 1
ATOM 740 N N . ASN A 1 100 ? 14.716 1.335 19.824 1.00 40.31 100 ASN A N 1
ATOM 741 C CA . ASN A 1 100 ? 14.471 1.509 18.386 1.00 40.31 100 ASN A CA 1
ATOM 742 C C . ASN A 1 100 ? 14.405 2.940 17.807 1.00 40.31 100 ASN A C 1
ATOM 744 O O . ASN A 1 100 ? 13.330 3.490 17.574 1.00 40.31 100 ASN A O 1
ATOM 748 N N . ASP A 1 101 ? 15.549 3.415 17.304 1.00 43.81 101 ASP A N 1
ATOM 749 C CA . ASP A 1 101 ? 15.649 4.520 16.330 1.00 43.81 101 ASP A CA 1
ATOM 750 C C . ASP A 1 101 ? 14.906 4.272 14.994 1.00 43.81 101 ASP A C 1
ATOM 752 O O . ASP A 1 101 ? 14.774 5.178 14.171 1.00 43.81 101 ASP A O 1
ATOM 756 N N . ARG A 1 102 ? 14.348 3.074 14.774 1.00 48.03 102 ARG A N 1
ATOM 757 C CA . ARG A 1 102 ? 13.642 2.689 13.535 1.00 48.03 102 ARG A CA 1
ATOM 758 C C . ARG A 1 102 ? 12.330 3.439 13.278 1.00 48.03 102 ARG A C 1
ATOM 760 O O . ARG A 1 102 ? 11.850 3.439 12.152 1.00 48.03 102 ARG A O 1
ATOM 767 N N . TYR A 1 103 ? 11.753 4.111 14.274 1.00 44.97 103 TYR A N 1
ATOM 768 C CA . TYR A 1 103 ? 10.517 4.885 14.086 1.00 44.97 103 TYR A CA 1
ATOM 769 C C . TYR A 1 103 ? 10.745 6.324 13.593 1.00 44.97 103 TYR A C 1
ATOM 771 O O . TYR A 1 103 ? 9.782 6.991 13.214 1.00 44.97 103 TYR A O 1
ATOM 779 N N . LYS A 1 104 ? 11.994 6.815 13.544 1.00 45.62 104 LYS A N 1
ATOM 780 C CA . LYS A 1 104 ? 12.290 8.192 13.100 1.00 45.62 104 LYS A CA 1
ATOM 781 C C . LYS A 1 104 ? 12.095 8.398 11.595 1.00 45.62 104 LYS A C 1
ATOM 783 O O . LYS A 1 104 ? 11.654 9.470 11.192 1.00 45.62 104 LYS A O 1
ATOM 788 N N . ILE A 1 105 ? 12.312 7.362 10.781 1.00 50.66 105 ILE A N 1
ATOM 789 C CA . ILE A 1 105 ? 12.152 7.414 9.317 1.00 50.66 105 ILE A CA 1
ATOM 790 C C . ILE A 1 105 ? 10.703 7.779 8.940 1.00 50.66 105 ILE A C 1
ATOM 792 O O . ILE A 1 105 ? 10.479 8.665 8.117 1.00 50.66 105 ILE A O 1
ATOM 796 N N . LYS A 1 106 ? 9.694 7.216 9.624 1.00 48.59 106 LYS A N 1
ATOM 797 C CA . LYS A 1 106 ? 8.272 7.540 9.374 1.00 48.59 106 LYS A CA 1
ATOM 798 C C . LYS A 1 106 ? 7.915 9.012 9.628 1.00 48.59 106 LYS A C 1
ATOM 800 O O . LYS A 1 106 ? 7.002 9.532 8.985 1.00 48.59 106 LYS A O 1
ATOM 805 N N . SER A 1 107 ? 8.630 9.691 10.526 1.00 49.31 107 SER A N 1
ATOM 806 C CA . SER A 1 107 ? 8.415 11.115 10.824 1.00 49.31 107 SER A CA 1
ATOM 807 C C . SER A 1 107 ? 8.970 12.026 9.720 1.00 49.31 107 SER A C 1
ATOM 809 O O . SER A 1 107 ? 8.315 12.988 9.324 1.00 49.31 107 SER A O 1
ATOM 811 N N . ILE A 1 108 ? 10.129 11.683 9.145 1.00 53.00 108 ILE A N 1
ATOM 812 C CA . ILE A 1 108 ? 10.815 12.523 8.147 1.00 53.00 108 ILE A CA 1
ATOM 813 C C . ILE A 1 108 ? 10.042 12.568 6.823 1.00 53.00 108 ILE A C 1
ATOM 815 O O . ILE A 1 108 ? 9.931 13.620 6.204 1.00 53.00 108 ILE A O 1
ATOM 819 N N . TYR A 1 109 ? 9.429 11.463 6.396 1.00 54.62 109 TYR A N 1
ATOM 820 C CA . TYR A 1 109 ? 8.742 11.433 5.099 1.00 54.62 109 TYR A CA 1
ATOM 821 C C . TYR A 1 109 ? 7.278 11.883 5.148 1.00 54.62 109 TYR A C 1
ATOM 823 O O . TYR A 1 109 ? 6.665 12.030 4.087 1.00 54.62 109 TYR A O 1
ATOM 831 N N . SER A 1 110 ? 6.684 12.081 6.332 1.00 50.31 110 SER A N 1
ATOM 832 C CA . SER A 1 110 ? 5.241 12.323 6.457 1.00 50.31 110 SER A CA 1
ATOM 833 C C . SER A 1 110 ? 4.832 13.799 6.432 1.00 50.31 110 SER A C 1
ATOM 835 O O . SER A 1 110 ? 3.787 14.059 5.850 1.00 50.31 110 SER A O 1
ATOM 837 N N . ASN A 1 111 ? 5.625 14.759 6.936 1.00 46.56 111 ASN A N 1
ATOM 838 C CA . ASN A 1 111 ? 5.158 16.151 7.120 1.00 46.56 111 ASN A CA 1
ATOM 839 C C . ASN A 1 111 ? 6.246 17.252 7.023 1.00 46.56 111 ASN A C 1
ATOM 841 O O . ASN A 1 111 ? 6.303 18.140 7.875 1.00 46.56 111 ASN A O 1
ATOM 845 N N . VAL A 1 112 ? 7.118 17.255 6.009 1.00 49.31 112 VAL A N 1
ATOM 846 C CA . VAL A 1 112 ? 8.101 18.353 5.865 1.00 49.31 112 VAL A CA 1
ATOM 847 C C . VAL A 1 112 ? 7.517 19.495 5.030 1.00 49.31 112 VAL A C 1
ATOM 849 O O . VAL A 1 112 ? 7.484 19.428 3.802 1.00 49.31 112 VAL A O 1
ATOM 852 N N . SER A 1 113 ? 7.080 20.564 5.703 1.00 46.75 113 SER A N 1
ATOM 853 C CA . SER A 1 113 ? 6.893 21.879 5.077 1.00 46.75 113 SER A CA 1
ATOM 854 C C . SER A 1 113 ? 8.270 22.476 4.746 1.00 46.75 113 SER A C 1
ATOM 856 O O . SER A 1 113 ? 9.086 22.638 5.655 1.00 46.75 113 SER A O 1
ATOM 858 N N . PRO A 1 114 ? 8.572 22.794 3.475 1.00 49.62 114 PRO A N 1
ATOM 859 C CA . PRO A 1 114 ? 9.923 23.131 3.051 1.00 49.62 114 PRO A CA 1
ATOM 860 C C . PRO A 1 114 ? 10.181 24.632 3.209 1.00 49.62 114 PRO A C 1
ATOM 862 O O . PRO A 1 114 ? 9.753 25.429 2.379 1.00 49.62 114 PRO A O 1
ATOM 865 N N . THR A 1 115 ? 10.910 25.033 4.248 1.00 54.47 115 THR A N 1
ATOM 866 C CA . THR A 1 115 ? 11.452 26.404 4.352 1.00 54.47 115 THR A CA 1
ATOM 867 C C . THR A 1 115 ? 12.963 26.484 4.129 1.00 54.47 115 THR A C 1
ATOM 869 O O . THR A 1 115 ? 13.484 27.586 3.983 1.00 54.47 115 THR A O 1
ATOM 872 N N . SER A 1 116 ? 13.677 25.359 3.992 1.00 61.97 116 SER A N 1
ATOM 873 C CA . SER A 1 116 ? 15.098 25.341 3.617 1.00 61.97 116 SER A CA 1
ATOM 874 C C . SER A 1 116 ? 15.369 24.378 2.454 1.00 61.97 116 SER A C 1
ATOM 876 O O . SER A 1 116 ? 15.083 23.182 2.506 1.00 61.97 116 SER A O 1
ATOM 878 N N . THR A 1 117 ? 15.932 24.913 1.371 1.00 65.06 117 THR A N 1
ATOM 879 C CA . THR A 1 117 ? 16.281 24.171 0.147 1.00 65.06 117 THR A CA 1
ATOM 880 C C . THR A 1 117 ? 17.309 23.067 0.400 1.00 65.06 117 THR A C 1
ATOM 882 O O . THR A 1 117 ? 17.201 21.994 -0.184 1.00 65.06 117 THR A O 1
ATOM 885 N N . ASN A 1 118 ? 18.250 23.279 1.326 1.00 68.56 118 ASN A N 1
ATOM 886 C CA . ASN A 1 118 ? 19.271 22.280 1.659 1.00 68.56 118 ASN A CA 1
ATOM 887 C C . ASN A 1 118 ? 18.685 21.003 2.285 1.00 68.56 118 ASN A C 1
ATOM 889 O O . ASN A 1 118 ? 19.090 19.910 1.905 1.00 68.56 118 ASN A O 1
ATOM 893 N N . VAL A 1 119 ? 17.691 21.119 3.174 1.00 71.38 119 VAL A N 1
ATOM 894 C CA . VAL A 1 119 ? 17.068 19.952 3.834 1.00 71.38 119 VAL A CA 1
ATOM 895 C C . VAL A 1 119 ? 16.227 19.141 2.845 1.00 71.38 119 VAL A C 1
ATOM 897 O O . VAL A 1 119 ? 16.185 17.916 2.904 1.00 71.38 119 VAL A O 1
ATOM 900 N N . ARG A 1 120 ? 15.584 19.811 1.880 1.00 72.06 120 ARG A N 1
ATOM 901 C CA . ARG A 1 120 ? 14.809 19.137 0.829 1.00 72.06 120 ARG A CA 1
ATOM 902 C C . ARG A 1 120 ? 15.687 18.246 -0.055 1.00 72.06 120 ARG A C 1
ATOM 904 O O . ARG A 1 120 ? 15.267 17.142 -0.404 1.00 72.06 120 ARG A O 1
ATOM 911 N N . ASN A 1 121 ? 16.887 18.708 -0.398 1.00 76.94 121 ASN A N 1
ATOM 912 C CA . ASN A 1 121 ? 17.811 17.956 -1.248 1.00 76.94 121 ASN A CA 1
ATOM 913 C C . ASN A 1 121 ? 18.352 16.709 -0.531 1.00 76.94 121 ASN A C 1
ATOM 915 O O . ASN A 1 121 ? 18.469 15.650 -1.145 1.00 76.94 121 ASN A O 1
ATOM 919 N N . GLU A 1 122 ? 18.614 16.811 0.773 1.00 80.44 122 GLU A N 1
ATOM 920 C CA . GLU A 1 122 ? 19.070 15.692 1.605 1.00 80.44 122 GLU A CA 1
ATOM 921 C C . GLU A 1 122 ? 18.006 14.585 1.694 1.00 80.44 122 GLU A C 1
ATOM 923 O O . GLU A 1 122 ? 18.267 13.452 1.295 1.00 80.44 122 GLU A O 1
ATOM 928 N N . VAL A 1 123 ? 16.764 14.930 2.060 1.00 80.00 123 VAL A N 1
ATOM 929 C CA . VAL A 1 123 ? 15.638 13.970 2.136 1.00 80.00 123 VAL A CA 1
ATOM 930 C C . VAL A 1 123 ? 15.353 13.305 0.786 1.00 80.00 123 VAL A C 1
ATOM 932 O O . VAL A 1 123 ? 14.991 12.130 0.716 1.00 80.00 123 VAL A O 1
ATOM 935 N N . THR A 1 124 ? 15.507 14.051 -0.308 1.00 86.44 124 THR A N 1
ATOM 936 C CA . THR A 1 124 ? 15.327 13.508 -1.660 1.00 86.44 124 THR A CA 1
ATOM 937 C C . THR A 1 124 ? 16.407 12.482 -1.985 1.00 86.44 124 THR A C 1
ATOM 939 O O . THR A 1 124 ? 16.092 11.418 -2.515 1.00 86.44 124 THR A O 1
ATOM 942 N N . THR A 1 125 ? 17.658 12.772 -1.622 1.00 90.12 125 THR A N 1
ATOM 943 C CA . THR A 1 125 ? 18.798 11.873 -1.846 1.00 90.12 125 THR A CA 1
ATOM 944 C C . THR A 1 125 ? 18.635 10.578 -1.050 1.00 90.12 125 THR A C 1
ATOM 946 O O . THR A 1 125 ? 18.730 9.497 -1.626 1.00 90.12 125 THR A O 1
ATOM 949 N N . GLU A 1 126 ? 18.267 10.668 0.231 1.00 92.56 126 GLU A N 1
ATOM 950 C CA . GLU A 1 126 ? 18.017 9.490 1.072 1.00 92.56 126 GLU A CA 1
ATOM 951 C C . GLU A 1 126 ? 16.899 8.599 0.517 1.00 92.56 126 GLU A C 1
ATOM 953 O O . GLU A 1 126 ? 17.031 7.374 0.477 1.00 92.56 126 GLU A O 1
ATOM 958 N N . LEU A 1 127 ? 15.800 9.201 0.050 1.00 94.06 127 LEU A N 1
ATOM 959 C CA . LEU A 1 127 ? 14.695 8.444 -0.531 1.00 94.06 127 LEU A CA 1
ATOM 960 C C . LEU A 1 127 ? 15.092 7.772 -1.848 1.00 94.06 127 LEU A C 1
ATOM 962 O O . LEU A 1 127 ? 14.710 6.625 -2.083 1.00 94.06 127 LEU A O 1
ATOM 966 N N . VAL A 1 128 ? 15.844 8.466 -2.709 1.00 95.75 128 VAL A N 1
ATOM 967 C CA . VAL A 1 128 ? 16.377 7.892 -3.953 1.00 95.75 128 VAL A CA 1
ATOM 968 C C . VAL A 1 128 ? 17.253 6.682 -3.636 1.00 95.75 128 VAL A C 1
ATOM 970 O O . VAL A 1 128 ? 17.027 5.605 -4.195 1.00 95.75 128 VAL A O 1
ATOM 973 N N . ASP A 1 129 ? 18.187 6.825 -2.698 1.00 96.00 129 ASP A N 1
ATOM 974 C CA . ASP A 1 129 ? 19.091 5.751 -2.290 1.00 96.00 129 ASP A CA 1
ATOM 975 C C . ASP A 1 129 ? 18.332 4.562 -1.691 1.00 96.00 129 ASP A C 1
ATOM 977 O O . ASP A 1 129 ? 18.623 3.407 -2.025 1.00 96.00 129 ASP A O 1
ATOM 981 N N . LEU A 1 130 ? 17.310 4.823 -0.868 1.00 95.94 130 LEU A N 1
ATOM 982 C CA . LEU A 1 130 ? 16.443 3.793 -0.296 1.00 95.94 130 LEU A CA 1
ATOM 983 C C . LEU A 1 130 ? 15.698 3.013 -1.385 1.00 95.94 130 LEU A C 1
ATOM 985 O O . LEU A 1 130 ? 15.700 1.778 -1.369 1.00 95.94 130 LEU A O 1
ATOM 989 N N . VAL A 1 131 ? 15.091 3.709 -2.352 1.00 96.81 131 VAL A N 1
ATOM 990 C CA . VAL A 1 131 ? 14.367 3.069 -3.460 1.00 96.81 131 VAL A CA 1
ATOM 991 C C . VAL A 1 131 ? 15.324 2.233 -4.310 1.00 96.81 131 VAL A C 1
ATOM 993 O O . VAL A 1 131 ? 15.040 1.063 -4.566 1.00 96.81 131 VAL A O 1
ATOM 996 N N . LEU A 1 132 ? 16.482 2.776 -4.697 1.00 96.75 132 LEU A N 1
ATOM 997 C CA . LEU A 1 132 ? 17.486 2.057 -5.491 1.00 96.75 132 LEU A CA 1
ATOM 998 C C . LEU A 1 132 ? 18.042 0.833 -4.753 1.00 96.75 132 LEU A C 1
ATOM 1000 O O . LEU A 1 132 ? 18.218 -0.235 -5.342 1.00 96.75 132 LEU A O 1
ATOM 1004 N N . LYS A 1 133 ? 18.293 0.949 -3.445 1.00 96.12 133 LYS A N 1
ATOM 1005 C CA . LYS A 1 133 ? 18.690 -0.178 -2.591 1.00 96.12 133 LYS A CA 1
ATOM 1006 C C . LYS A 1 133 ? 17.610 -1.260 -2.575 1.00 96.12 133 LYS A C 1
ATOM 1008 O O . LYS A 1 133 ? 17.941 -2.433 -2.739 1.00 96.12 133 LYS A O 1
ATOM 1013 N N . CYS A 1 134 ? 16.339 -0.884 -2.437 1.00 96.69 134 CYS A N 1
ATOM 1014 C CA . CYS A 1 134 ? 15.218 -1.824 -2.467 1.00 96.69 134 CYS A CA 1
ATOM 1015 C C . CYS A 1 134 ? 15.086 -2.522 -3.828 1.00 96.69 134 CYS A C 1
ATOM 1017 O O . CYS A 1 134 ? 14.966 -3.745 -3.854 1.00 96.69 134 CYS A O 1
ATOM 1019 N N . LEU A 1 135 ? 15.174 -1.780 -4.940 1.00 96.69 135 LEU A N 1
ATOM 1020 C CA . LEU A 1 135 ? 15.126 -2.326 -6.304 1.00 96.69 135 LEU A CA 1
ATOM 1021 C C . LEU A 1 135 ? 16.247 -3.343 -6.546 1.00 96.69 135 LEU A C 1
ATOM 1023 O O . LEU A 1 135 ? 15.974 -4.479 -6.933 1.00 96.69 135 LEU A O 1
ATOM 1027 N N . ARG A 1 136 ? 17.495 -2.990 -6.212 1.00 95.88 136 ARG A N 1
ATOM 1028 C CA . ARG A 1 136 ? 18.624 -3.929 -6.288 1.00 95.88 136 ARG A CA 1
ATOM 1029 C C . ARG A 1 136 ? 18.409 -5.158 -5.419 1.00 95.88 136 ARG A C 1
ATOM 1031 O O . ARG A 1 136 ? 18.695 -6.272 -5.848 1.00 95.88 136 ARG A O 1
ATOM 1038 N N . LYS A 1 137 ? 17.891 -4.970 -4.202 1.00 95.12 137 LYS A N 1
ATOM 1039 C CA . LYS A 1 137 ? 17.695 -6.060 -3.243 1.00 95.12 137 LYS A CA 1
ATOM 1040 C C . LYS A 1 137 ? 16.710 -7.111 -3.743 1.00 95.12 137 LYS A C 1
ATOM 1042 O O . LYS A 1 137 ? 16.943 -8.293 -3.521 1.00 95.12 137 LYS A O 1
ATOM 1047 N N . ILE A 1 138 ? 15.659 -6.708 -4.448 1.00 95.88 138 ILE A N 1
ATOM 1048 C CA . ILE A 1 138 ? 14.690 -7.630 -5.064 1.00 95.88 138 ILE A CA 1
ATOM 1049 C C . ILE A 1 138 ? 15.099 -8.080 -6.478 1.00 95.88 138 ILE A C 1
ATOM 1051 O O . ILE A 1 138 ? 14.431 -8.927 -7.069 1.00 95.88 138 ILE A O 1
ATOM 1055 N N . GLY A 1 139 ? 16.206 -7.551 -7.011 1.00 95.25 139 GLY A N 1
ATOM 1056 C CA . GLY A 1 139 ? 16.713 -7.874 -8.344 1.00 95.25 139 GLY A CA 1
ATOM 1057 C C . GLY A 1 139 ? 15.944 -7.207 -9.488 1.00 95.25 139 GLY A C 1
ATOM 1058 O O . GLY A 1 139 ? 15.936 -7.728 -10.600 1.00 95.25 139 GLY A O 1
ATOM 1059 N N . GLU A 1 140 ? 15.274 -6.085 -9.227 1.00 95.62 140 GLU A N 1
ATOM 1060 C CA . GLU A 1 140 ? 14.589 -5.281 -10.244 1.00 95.62 140 GLU A CA 1
ATOM 1061 C C . GLU A 1 140 ? 15.519 -4.187 -10.795 1.00 95.62 140 GLU A C 1
ATOM 1063 O O . GLU A 1 140 ? 16.506 -3.797 -10.168 1.00 95.62 140 GLU A O 1
ATOM 1068 N N . ASP A 1 141 ? 15.198 -3.692 -11.989 1.00 94.62 141 ASP A N 1
ATOM 1069 C CA . ASP A 1 141 ? 15.990 -2.686 -12.697 1.00 94.62 141 ASP A CA 1
ATOM 1070 C C . ASP A 1 141 ? 15.876 -1.299 -12.027 1.00 94.62 141 ASP A C 1
ATOM 1072 O O . ASP A 1 141 ? 14.777 -0.802 -11.761 1.00 94.62 141 ASP A O 1
ATOM 1076 N N . GLU A 1 142 ? 17.014 -0.640 -11.787 1.00 95.31 142 GLU A N 1
ATOM 1077 C CA . GLU A 1 142 ? 17.082 0.716 -11.217 1.00 95.31 142 GLU A CA 1
ATOM 1078 C C . GLU A 1 142 ? 16.384 1.765 -12.098 1.00 95.31 142 GLU A C 1
ATOM 1080 O O . GLU A 1 142 ? 15.915 2.795 -11.609 1.00 95.31 142 GLU A O 1
ATOM 1085 N N . SER A 1 143 ? 16.221 1.484 -13.395 1.00 95.19 143 SER A N 1
ATOM 1086 C CA . SER A 1 143 ? 15.442 2.318 -14.312 1.00 95.19 143 SER A CA 1
ATOM 1087 C C . SER A 1 143 ? 13.940 2.358 -13.993 1.00 95.19 143 SER A C 1
ATOM 1089 O O . SER A 1 143 ? 13.213 3.151 -14.592 1.00 95.19 143 SER A O 1
ATOM 1091 N N . PHE A 1 144 ? 13.444 1.597 -13.015 1.00 95.81 144 PHE A N 1
ATOM 1092 C CA . PHE A 1 144 ? 12.092 1.791 -12.489 1.00 95.81 144 PHE A CA 1
ATOM 1093 C C . PHE A 1 144 ? 11.961 2.939 -11.482 1.00 95.81 144 PHE A C 1
ATOM 1095 O O . PHE A 1 144 ? 10.833 3.308 -11.151 1.00 95.81 144 PHE A O 1
ATOM 1102 N N . LEU A 1 145 ? 13.062 3.568 -11.049 1.00 96.56 145 LEU A N 1
ATOM 1103 C CA . LEU A 1 145 ? 13.040 4.703 -10.117 1.00 96.56 145 LEU A CA 1
ATOM 1104 C C . LEU A 1 145 ? 12.023 5.810 -10.495 1.00 96.56 145 LEU A C 1
ATOM 1106 O O . LEU A 1 145 ? 11.283 6.249 -9.611 1.00 96.56 145 LEU A O 1
ATOM 1110 N N . PRO A 1 146 ? 11.867 6.238 -11.769 1.00 96.31 146 PRO A N 1
ATOM 1111 C CA . PRO A 1 146 ? 10.912 7.297 -12.110 1.00 96.31 146 PRO A CA 1
ATOM 1112 C C . PRO A 1 146 ? 9.436 6.923 -11.904 1.00 96.31 146 PRO A C 1
ATOM 1114 O O . PRO A 1 146 ? 8.580 7.809 -11.870 1.00 96.31 146 PRO A O 1
ATOM 1117 N N . LEU A 1 147 ? 9.091 5.640 -11.751 1.00 95.75 147 LEU A N 1
ATOM 1118 C CA . LEU A 1 147 ? 7.708 5.230 -11.479 1.00 95.75 147 LEU A CA 1
ATOM 1119 C C . LEU A 1 147 ? 7.233 5.688 -10.089 1.00 95.75 147 LEU A C 1
ATOM 1121 O O . LEU A 1 147 ? 6.048 5.947 -9.900 1.00 95.75 147 LEU A O 1
ATOM 1125 N N . PHE A 1 148 ? 8.154 5.889 -9.143 1.00 96.06 148 PHE A N 1
ATOM 1126 C CA . PHE A 1 148 ? 7.840 6.278 -7.765 1.00 96.06 148 PHE A CA 1
ATOM 1127 C C . PHE A 1 148 ? 7.418 7.747 -7.611 1.00 96.06 148 PHE A C 1
ATOM 1129 O O . PHE A 1 148 ? 6.828 8.110 -6.591 1.00 96.06 148 PHE A O 1
ATOM 1136 N N . LYS A 1 149 ? 7.645 8.589 -8.628 1.00 94.06 149 LYS A N 1
ATOM 1137 C CA . LYS A 1 149 ? 7.283 10.019 -8.616 1.00 94.06 149 LYS A CA 1
ATOM 1138 C C . LYS A 1 149 ? 5.804 10.280 -8.367 1.00 94.06 149 LYS A C 1
ATOM 1140 O O . LYS A 1 149 ? 5.460 11.267 -7.727 1.00 94.06 149 LYS A O 1
ATOM 1145 N N . GLY A 1 150 ? 4.936 9.397 -8.871 1.00 90.12 150 GLY A N 1
ATOM 1146 C CA . GLY A 1 150 ? 3.487 9.525 -8.701 1.00 90.12 150 GLY A CA 1
ATOM 1147 C C . GLY A 1 150 ? 3.038 9.398 -7.243 1.00 90.12 150 GLY A C 1
ATOM 1148 O O . GLY A 1 150 ? 1.954 9.851 -6.894 1.00 90.12 150 GLY A O 1
ATOM 1149 N N . VAL A 1 151 ? 3.879 8.814 -6.383 1.00 93.06 151 VAL A N 1
ATOM 1150 C CA . VAL A 1 151 ? 3.574 8.586 -4.964 1.00 93.06 151 VAL A CA 1
ATOM 1151 C C . VAL A 1 151 ? 4.421 9.458 -4.041 1.00 93.06 151 VAL A C 1
ATOM 1153 O O . VAL A 1 151 ? 3.944 9.912 -2.999 1.00 93.06 151 VAL A O 1
ATOM 1156 N N . PHE A 1 152 ? 5.675 9.707 -4.414 1.00 93.88 152 PHE A N 1
ATOM 1157 C CA . PHE A 1 152 ? 6.616 10.486 -3.625 1.00 93.88 152 PHE A CA 1
ATOM 1158 C C . PHE A 1 152 ? 6.937 11.803 -4.323 1.00 93.88 152 PHE A C 1
ATOM 1160 O O . PHE A 1 152 ? 7.768 11.857 -5.226 1.00 93.88 152 PHE A O 1
ATOM 1167 N N . THR A 1 153 ? 6.328 12.886 -3.842 1.00 90.12 153 THR A N 1
ATOM 1168 C CA . THR A 1 153 ? 6.573 14.246 -4.348 1.00 90.12 153 THR A CA 1
ATOM 1169 C C . THR A 1 153 ? 8.031 14.684 -4.213 1.00 90.12 153 THR A C 1
ATOM 1171 O O . THR A 1 153 ? 8.491 15.483 -5.018 1.00 90.12 153 THR A O 1
ATOM 1174 N N . ALA A 1 154 ? 8.779 14.131 -3.251 1.00 89.81 154 ALA A N 1
ATOM 1175 C CA . ALA A 1 154 ? 10.219 14.360 -3.115 1.00 89.81 154 ALA A CA 1
ATOM 1176 C C . ALA A 1 154 ? 11.009 13.909 -4.358 1.00 89.81 154 ALA A C 1
ATOM 1178 O O . ALA A 1 154 ? 12.017 14.511 -4.693 1.00 89.81 154 ALA A O 1
ATOM 1179 N N . LEU A 1 155 ? 10.520 12.912 -5.102 1.00 91.62 155 LEU A N 1
ATOM 1180 C CA . LEU A 1 155 ? 11.181 12.403 -6.307 1.00 91.62 155 LEU A CA 1
ATOM 1181 C C . LEU A 1 155 ? 10.835 13.202 -7.573 1.00 91.62 155 LEU A C 1
ATOM 1183 O O . LEU A 1 155 ? 11.195 12.778 -8.670 1.00 91.62 155 LEU A O 1
ATOM 1187 N N . SER A 1 156 ? 10.142 14.342 -7.461 1.00 90.81 156 SER A N 1
ATOM 1188 C CA . SER A 1 156 ? 9.702 15.132 -8.621 1.00 90.81 156 SER A CA 1
ATOM 1189 C C . SER A 1 156 ? 10.844 15.545 -9.556 1.00 90.81 156 SER A C 1
ATOM 1191 O O . SER A 1 156 ? 10.609 15.716 -10.748 1.00 90.81 156 SER A O 1
ATOM 1193 N N . GLU A 1 157 ? 12.058 15.690 -9.019 1.00 90.56 157 GLU A N 1
ATOM 1194 C CA . GLU A 1 157 ? 13.264 16.129 -9.738 1.00 90.56 157 GLU A CA 1
ATOM 1195 C C . GLU A 1 157 ? 14.045 14.986 -10.401 1.00 90.56 157 GLU A C 1
ATOM 1197 O O . GLU A 1 157 ? 14.939 15.241 -11.199 1.00 90.56 157 GLU A O 1
ATOM 1202 N N . VAL A 1 158 ? 13.715 13.723 -10.110 1.00 93.06 158 VAL A N 1
ATOM 1203 C CA . VAL A 1 158 ? 14.328 12.580 -10.802 1.00 93.06 158 VAL A CA 1
ATOM 1204 C C . VAL A 1 158 ? 14.007 12.690 -12.294 1.00 93.06 158 VAL A C 1
ATOM 1206 O O . VAL A 1 158 ? 12.873 12.978 -12.652 1.00 93.06 158 VAL A O 1
ATOM 1209 N N . ASP A 1 159 ? 14.942 12.428 -13.199 1.00 93.81 159 ASP A N 1
ATOM 1210 C CA . ASP A 1 159 ? 14.652 12.490 -14.635 1.00 93.81 159 ASP A CA 1
ATOM 1211 C C . ASP A 1 159 ? 13.948 11.229 -15.158 1.00 93.81 159 ASP A C 1
ATOM 1213 O O . ASP A 1 159 ? 14.132 10.115 -14.670 1.00 93.81 159 ASP A O 1
ATOM 1217 N N . GLU A 1 160 ? 13.114 11.392 -16.187 1.00 93.56 160 GLU A N 1
ATOM 1218 C CA . GLU A 1 160 ? 12.565 10.249 -16.927 1.00 93.56 160 GLU A CA 1
ATOM 1219 C C . GLU A 1 160 ? 13.644 9.611 -17.811 1.00 93.56 160 GLU A C 1
ATOM 1221 O O . GLU A 1 160 ? 14.283 10.285 -18.630 1.00 93.56 160 GLU A O 1
ATOM 1226 N N . ASN A 1 161 ? 13.791 8.289 -17.734 1.00 93.62 161 ASN A N 1
ATOM 1227 C CA . ASN A 1 161 ? 14.718 7.556 -18.593 1.00 93.62 161 ASN A CA 1
ATOM 1228 C C . ASN A 1 161 ? 14.063 7.135 -19.921 1.00 93.62 161 ASN A C 1
ATOM 1230 O O . ASN A 1 161 ? 12.884 7.380 -20.175 1.00 93.62 161 ASN A O 1
ATOM 1234 N N . ARG A 1 162 ? 14.839 6.485 -20.799 1.00 92.44 162 ARG A N 1
ATOM 1235 C CA . ARG A 1 162 ? 14.383 6.060 -22.137 1.00 92.44 162 ARG A CA 1
ATOM 1236 C C . ARG A 1 162 ? 13.160 5.134 -22.127 1.00 92.44 162 ARG A C 1
ATOM 1238 O O . ARG A 1 162 ? 12.454 5.083 -23.132 1.00 92.44 162 ARG A O 1
ATOM 1245 N N . PHE A 1 163 ? 12.943 4.393 -21.040 1.00 87.19 163 PHE A N 1
ATOM 1246 C CA . PHE A 1 163 ? 11.841 3.447 -20.894 1.00 87.19 163 PHE A CA 1
ATOM 1247 C C . PHE A 1 163 ? 10.603 4.152 -20.351 1.00 87.19 163 PHE A C 1
ATOM 1249 O O . PHE A 1 163 ? 9.549 4.100 -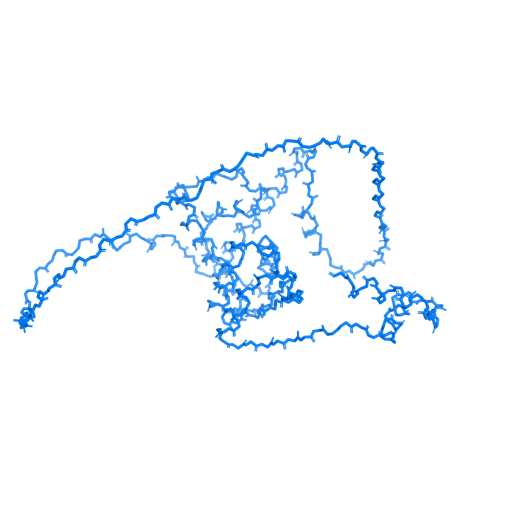20.977 1.00 87.19 163 PHE A O 1
ATOM 1256 N N . THR A 1 164 ? 10.744 4.882 -19.242 1.00 92.19 164 THR A N 1
ATOM 1257 C CA . THR A 1 164 ? 9.606 5.525 -18.575 1.00 92.19 164 THR A CA 1
ATOM 1258 C C . THR A 1 164 ? 9.056 6.723 -19.348 1.00 92.19 164 THR A C 1
ATOM 1260 O O . THR A 1 164 ? 7.858 6.982 -19.295 1.00 92.19 164 THR A O 1
ATOM 1263 N N . ARG A 1 165 ? 9.889 7.389 -20.160 1.00 93.38 165 ARG A N 1
ATOM 1264 C CA . ARG A 1 165 ? 9.484 8.519 -21.016 1.00 93.38 165 ARG A CA 1
ATOM 1265 C C . ARG A 1 165 ? 8.477 8.150 -22.104 1.00 93.38 165 ARG A C 1
ATOM 1267 O O . ARG A 1 165 ? 7.744 9.018 -22.562 1.00 93.38 165 ARG A O 1
ATOM 1274 N N . LYS A 1 166 ? 8.466 6.891 -22.551 1.00 92.69 166 LYS A N 1
ATOM 1275 C CA . LYS A 1 166 ? 7.549 6.414 -23.600 1.00 92.69 166 LYS A CA 1
ATOM 1276 C C . LYS A 1 166 ? 6.219 5.901 -23.047 1.00 92.69 166 LYS A C 1
ATOM 1278 O O . LYS A 1 166 ? 5.336 5.579 -23.834 1.00 92.69 166 LYS A O 1
ATOM 1283 N N . LEU A 1 167 ? 6.096 5.783 -21.725 1.00 93.69 167 LEU A N 1
ATOM 1284 C CA . LEU A 1 167 ? 4.890 5.272 -21.089 1.00 93.69 167 LEU A CA 1
ATOM 1285 C C . LEU A 1 167 ? 3.852 6.382 -20.961 1.00 93.69 167 LEU A C 1
ATOM 1287 O O . LEU A 1 167 ? 4.149 7.480 -20.489 1.00 93.69 167 LEU A O 1
ATOM 1291 N N . ASP A 1 168 ? 2.618 6.059 -21.323 1.00 94.31 168 ASP A N 1
ATOM 1292 C CA . ASP A 1 168 ? 1.454 6.848 -20.951 1.00 94.31 168 ASP A CA 1
ATOM 1293 C C . ASP A 1 168 ? 1.097 6.624 -19.468 1.00 94.31 168 ASP A C 1
ATOM 1295 O O . ASP A 1 168 ? 1.660 5.759 -18.789 1.00 94.31 168 ASP A O 1
ATOM 1299 N N . GLY A 1 169 ? 0.154 7.411 -18.936 1.00 91.56 169 GLY A N 1
ATOM 1300 C CA . GLY A 1 169 ? -0.249 7.308 -17.526 1.00 91.56 169 GLY A CA 1
ATOM 1301 C C . GLY A 1 169 ? -0.704 5.895 -17.145 1.00 91.56 169 GLY A C 1
ATOM 1302 O O . GLY A 1 169 ? -0.275 5.356 -16.129 1.00 91.56 169 GLY A O 1
ATOM 1303 N N . ARG A 1 170 ? -1.478 5.243 -18.021 1.00 92.88 170 ARG A N 1
ATOM 1304 C CA . ARG A 1 170 ? -1.958 3.874 -17.803 1.00 92.88 170 ARG A CA 1
ATOM 1305 C C . ARG A 1 170 ? -0.816 2.855 -17.787 1.00 92.88 170 ARG A C 1
ATOM 1307 O O . ARG A 1 170 ? -0.786 1.995 -16.910 1.00 92.88 170 ARG A O 1
ATOM 1314 N N . GLY A 1 171 ? 0.118 2.930 -18.734 1.00 94.31 171 GLY A N 1
ATOM 1315 C CA . GLY A 1 171 ? 1.284 2.051 -18.779 1.00 94.31 171 GLY A CA 1
ATOM 1316 C C . GLY A 1 171 ? 2.165 2.193 -17.537 1.00 94.31 171 GLY A C 1
ATOM 1317 O O . GLY A 1 171 ? 2.643 1.187 -17.006 1.00 94.31 171 GLY A O 1
ATOM 1318 N N . ARG A 1 172 ? 2.323 3.421 -17.021 1.00 94.25 172 ARG A N 1
ATOM 1319 C CA . ARG A 1 172 ? 3.025 3.673 -15.751 1.00 94.25 172 ARG A CA 1
ATOM 1320 C C . ARG A 1 172 ? 2.316 3.010 -14.577 1.00 94.25 172 ARG A C 1
ATOM 1322 O O . ARG A 1 172 ? 2.978 2.298 -13.826 1.00 94.25 172 ARG A O 1
ATOM 1329 N N . ASP A 1 173 ? 1.002 3.184 -14.455 1.00 93.38 173 ASP A N 1
ATOM 1330 C CA . ASP A 1 173 ? 0.212 2.594 -13.368 1.00 93.38 173 ASP A CA 1
ATOM 1331 C C . ASP A 1 173 ? 0.304 1.061 -13.359 1.00 93.38 173 ASP A C 1
ATOM 1333 O O . ASP A 1 173 ? 0.505 0.457 -12.304 1.00 93.38 173 ASP A O 1
ATOM 1337 N N . ILE A 1 174 ? 0.220 0.424 -14.534 1.00 94.69 174 ILE A N 1
ATOM 1338 C CA . ILE A 1 174 ? 0.335 -1.037 -14.678 1.00 94.69 174 ILE A CA 1
ATOM 1339 C C . ILE A 1 174 ? 1.720 -1.520 -14.239 1.00 94.69 174 ILE A C 1
ATOM 1341 O O . ILE A 1 174 ? 1.828 -2.453 -13.441 1.00 94.69 174 ILE A O 1
ATOM 1345 N N . LEU A 1 175 ? 2.790 -0.890 -14.736 1.00 95.19 175 LEU A N 1
ATOM 1346 C CA . LEU A 1 175 ? 4.154 -1.293 -14.391 1.00 95.19 175 LEU A CA 1
ATOM 1347 C C . LEU A 1 175 ? 4.460 -1.064 -12.915 1.00 95.19 175 LEU A C 1
ATOM 1349 O O . LEU A 1 175 ? 5.083 -1.915 -12.281 1.00 95.19 175 LEU A O 1
ATOM 1353 N N . PHE A 1 176 ? 3.997 0.055 -12.366 1.00 96.31 176 PHE A N 1
ATOM 1354 C CA . PHE A 1 176 ? 4.207 0.394 -10.970 1.00 96.31 176 PHE A CA 1
ATOM 1355 C C . PHE A 1 176 ? 3.449 -0.547 -10.030 1.00 96.31 176 PHE A C 1
ATOM 1357 O O . PHE A 1 176 ? 4.033 -1.083 -9.089 1.00 96.31 176 PHE A O 1
ATOM 1364 N N . THR A 1 177 ? 2.184 -0.841 -10.334 1.00 97.12 177 THR A N 1
ATOM 1365 C CA . THR A 1 177 ? 1.396 -1.839 -9.595 1.00 97.12 177 THR A CA 1
ATOM 1366 C C . THR A 1 177 ? 2.055 -3.216 -9.674 1.00 97.12 177 THR A C 1
ATOM 1368 O O . THR A 1 177 ? 2.234 -3.883 -8.655 1.00 97.12 177 THR A O 1
ATOM 1371 N N . GLY A 1 178 ? 2.508 -3.621 -10.865 1.00 96.94 178 GLY A N 1
ATOM 1372 C CA . GLY A 1 178 ? 3.231 -4.877 -11.052 1.00 96.94 178 GLY A CA 1
ATOM 1373 C C . GLY A 1 178 ? 4.536 -4.947 -10.253 1.00 96.94 178 GLY A C 1
ATOM 1374 O O . GLY A 1 178 ? 4.868 -6.006 -9.722 1.00 96.94 178 GLY A O 1
ATOM 1375 N N . LEU A 1 179 ? 5.265 -3.835 -10.132 1.00 97.31 179 LEU A N 1
ATOM 1376 C CA . LEU A 1 179 ? 6.469 -3.745 -9.307 1.00 97.31 179 LEU A CA 1
ATOM 1377 C C . LEU A 1 179 ? 6.149 -3.940 -7.818 1.00 97.31 179 LEU A C 1
ATOM 1379 O O . LEU A 1 179 ? 6.826 -4.722 -7.154 1.00 97.31 179 LEU A O 1
ATOM 1383 N N . ILE A 1 180 ? 5.086 -3.308 -7.309 1.00 97.75 180 ILE A N 1
ATOM 1384 C CA . ILE A 1 180 ? 4.629 -3.477 -5.918 1.00 97.75 180 ILE A CA 1
ATOM 1385 C C . ILE A 1 180 ? 4.254 -4.935 -5.634 1.00 97.75 180 ILE A C 1
ATOM 1387 O O . ILE A 1 180 ? 4.665 -5.501 -4.620 1.00 97.75 180 ILE A O 1
ATOM 1391 N N . VAL A 1 181 ? 3.525 -5.578 -6.548 1.00 98.00 181 VAL A N 1
ATOM 1392 C CA . VAL A 1 181 ? 3.180 -7.003 -6.440 1.00 98.00 181 VAL A CA 1
ATOM 1393 C C . VAL A 1 181 ? 4.439 -7.867 -6.377 1.00 98.00 181 VAL A C 1
ATOM 1395 O O . VAL A 1 181 ? 4.537 -8.749 -5.526 1.00 98.00 181 VAL A O 1
ATOM 1398 N N . ARG A 1 182 ? 5.436 -7.614 -7.236 1.00 97.38 182 ARG A N 1
ATOM 1399 C CA . ARG A 1 182 ? 6.706 -8.362 -7.214 1.00 97.38 182 ARG A CA 1
ATOM 1400 C C . ARG A 1 182 ? 7.484 -8.139 -5.918 1.00 97.38 182 ARG A C 1
ATOM 1402 O O . ARG A 1 182 ? 8.000 -9.113 -5.374 1.00 97.38 182 ARG A O 1
ATOM 1409 N N . MET A 1 183 ? 7.499 -6.913 -5.388 1.00 97.50 183 MET A N 1
ATOM 1410 C CA . MET A 1 183 ? 8.071 -6.601 -4.072 1.00 97.50 183 MET A CA 1
ATOM 1411 C C . MET A 1 183 ? 7.409 -7.417 -2.958 1.00 97.50 183 MET A C 1
ATOM 1413 O O . MET A 1 183 ? 8.103 -8.074 -2.186 1.00 97.50 183 MET A O 1
ATOM 1417 N N . ILE A 1 184 ? 6.074 -7.415 -2.889 1.00 97.81 184 ILE A N 1
ATOM 1418 C CA . ILE A 1 184 ? 5.330 -8.148 -1.855 1.00 97.81 184 ILE A CA 1
ATOM 1419 C C . ILE A 1 184 ? 5.545 -9.649 -2.003 1.00 97.81 184 ILE A C 1
ATOM 1421 O O . ILE A 1 184 ? 5.838 -10.311 -1.014 1.00 97.81 184 ILE A O 1
ATOM 1425 N N . ARG A 1 185 ? 5.468 -10.194 -3.221 1.00 97.06 185 ARG A N 1
ATOM 1426 C CA . ARG A 1 185 ? 5.720 -11.621 -3.463 1.00 97.06 185 ARG A CA 1
ATOM 1427 C C . ARG A 1 185 ? 7.108 -12.028 -2.989 1.00 97.06 185 ARG A C 1
ATOM 1429 O O . ARG A 1 185 ? 7.207 -12.981 -2.224 1.00 97.06 185 ARG A O 1
ATOM 1436 N N . TYR A 1 186 ? 8.134 -11.263 -3.363 1.00 97.12 186 TYR A N 1
ATOM 1437 C CA . TYR A 1 186 ? 9.502 -11.491 -2.905 1.00 97.12 186 TYR A CA 1
ATOM 1438 C C . TYR A 1 186 ? 9.601 -11.465 -1.376 1.00 97.12 186 TYR A C 1
ATOM 1440 O O . TYR A 1 186 ? 10.130 -12.390 -0.772 1.00 97.12 186 TYR A O 1
ATOM 1448 N N . LEU A 1 187 ? 9.028 -10.450 -0.723 1.00 96.69 187 LEU A N 1
ATOM 1449 C CA . LEU A 1 187 ? 9.013 -10.367 0.739 1.00 96.69 187 LEU A CA 1
ATOM 1450 C C . LEU A 1 187 ? 8.308 -11.560 1.386 1.00 96.69 187 LEU A C 1
ATOM 1452 O O . LEU A 1 187 ? 8.827 -12.134 2.344 1.00 96.69 187 LEU A O 1
ATOM 1456 N N . THR A 1 188 ? 7.157 -11.960 0.843 1.00 96.69 188 THR A N 1
ATOM 1457 C CA . THR A 1 188 ? 6.370 -13.070 1.386 1.00 96.69 188 THR A CA 1
ATOM 1458 C C . THR A 1 188 ? 7.075 -14.416 1.294 1.00 96.69 188 THR A C 1
ATOM 1460 O O . THR A 1 188 ? 6.672 -15.337 1.998 1.00 96.69 188 THR A O 1
ATOM 1463 N N . GLU A 1 189 ? 8.138 -14.554 0.493 1.00 95.69 189 GLU A N 1
ATOM 1464 C CA . GLU A 1 189 ? 8.984 -15.753 0.492 1.00 95.69 189 GLU A CA 1
ATOM 1465 C C . GLU A 1 189 ? 9.741 -15.938 1.811 1.00 95.69 189 GLU A C 1
ATOM 1467 O O . GLU A 1 189 ? 9.940 -17.078 2.232 1.00 95.69 189 GLU A O 1
ATOM 1472 N N . TYR A 1 190 ? 10.075 -14.840 2.493 1.00 96.31 190 TYR A N 1
ATOM 1473 C CA . TYR A 1 190 ? 10.938 -14.832 3.676 1.00 96.31 190 TYR A CA 1
ATOM 1474 C C . TYR A 1 190 ? 10.209 -14.456 4.967 1.00 96.31 190 TYR A C 1
ATOM 1476 O O . TYR A 1 190 ? 10.588 -14.917 6.044 1.00 96.31 190 TYR A O 1
ATOM 1484 N N . VAL A 1 191 ? 9.179 -13.613 4.885 1.00 95.94 191 VAL A N 1
ATOM 1485 C CA . VAL A 1 191 ? 8.440 -13.112 6.051 1.00 95.94 191 VAL A CA 1
ATOM 1486 C C . VAL A 1 191 ? 6.941 -13.075 5.784 1.00 95.94 191 VAL A C 1
ATOM 1488 O O . VAL A 1 191 ? 6.504 -12.807 4.671 1.00 95.94 191 VAL A O 1
ATOM 1491 N N . SER A 1 192 ? 6.127 -13.299 6.812 1.00 95.38 192 SER A N 1
ATOM 1492 C CA . SER A 1 192 ? 4.682 -13.083 6.705 1.00 95.38 192 SER A CA 1
ATOM 1493 C C . SER A 1 192 ? 4.384 -11.585 6.645 1.00 95.38 192 SER A C 1
ATOM 1495 O O . SER A 1 192 ? 4.808 -10.836 7.524 1.00 95.38 192 SER A O 1
ATOM 1497 N N . ILE A 1 193 ? 3.646 -11.153 5.622 1.00 95.56 193 ILE A N 1
ATOM 1498 C CA . ILE A 1 193 ? 3.249 -9.754 5.438 1.00 95.56 193 ILE A CA 1
ATOM 1499 C C . ILE A 1 193 ? 1.773 -9.599 5.797 1.00 95.56 193 ILE A C 1
ATOM 1501 O O . ILE A 1 193 ? 0.925 -10.322 5.277 1.00 95.56 193 ILE A O 1
ATOM 1505 N N . MET A 1 194 ? 1.480 -8.628 6.662 1.00 96.12 194 MET A N 1
ATOM 1506 C CA . MET A 1 194 ? 0.127 -8.162 6.945 1.00 96.12 194 MET A CA 1
ATOM 1507 C C . MET A 1 194 ? 0.016 -6.697 6.518 1.00 96.12 194 MET A C 1
ATOM 1509 O O . MET A 1 194 ? 0.784 -5.855 6.985 1.00 96.12 194 MET A O 1
ATOM 1513 N N . ILE A 1 195 ? -0.925 -6.399 5.627 1.00 95.94 195 ILE A N 1
ATOM 1514 C CA . ILE A 1 195 ? -1.241 -5.042 5.180 1.00 95.94 195 ILE A CA 1
ATOM 1515 C C . ILE A 1 195 ? -2.504 -4.609 5.912 1.00 95.94 195 ILE A C 1
ATOM 1517 O O . ILE A 1 195 ? -3.565 -5.191 5.705 1.00 95.94 195 ILE A O 1
ATOM 1521 N N . ILE A 1 196 ? -2.376 -3.599 6.769 1.00 95.81 196 ILE A N 1
ATOM 1522 C CA . ILE A 1 196 ? -3.496 -3.023 7.513 1.00 95.81 196 ILE A CA 1
ATOM 1523 C C . ILE A 1 196 ? -3.840 -1.680 6.877 1.00 95.81 196 ILE A C 1
ATOM 1525 O O . ILE A 1 196 ? -3.006 -0.772 6.834 1.00 95.81 196 ILE A O 1
ATOM 1529 N N . CYS A 1 197 ? -5.062 -1.563 6.371 1.00 95.12 197 CYS A N 1
ATOM 1530 C CA . CYS A 1 197 ? -5.604 -0.330 5.824 1.00 95.12 197 CYS A CA 1
ATOM 1531 C C . CYS A 1 197 ? -6.706 0.168 6.749 1.00 95.12 197 CYS A C 1
ATOM 1533 O O . CYS A 1 197 ? -7.819 -0.355 6.725 1.00 95.12 197 CYS A O 1
ATOM 1535 N N . ASP A 1 198 ? -6.365 1.164 7.562 1.00 93.44 198 ASP A N 1
ATOM 1536 C CA . ASP A 1 198 ? -7.330 1.853 8.410 1.00 93.44 198 ASP A CA 1
ATOM 1537 C C . ASP A 1 198 ? -8.104 2.917 7.622 1.00 93.44 198 ASP A C 1
ATOM 1539 O O . ASP A 1 198 ? -7.566 3.494 6.670 1.00 93.44 198 ASP A O 1
ATOM 1543 N N . ASP A 1 199 ? -9.365 3.129 8.001 1.00 91.62 199 ASP A N 1
ATOM 1544 C CA . ASP A 1 199 ? -10.329 4.007 7.329 1.00 91.62 199 ASP A CA 1
ATOM 1545 C C . ASP A 1 199 ? -10.326 3.890 5.787 1.00 91.62 199 ASP A C 1
ATOM 1547 O O . ASP A 1 199 ? -10.191 4.870 5.042 1.00 91.62 199 ASP A O 1
ATOM 1551 N N . VAL A 1 200 ? -10.489 2.668 5.274 1.00 92.69 200 VAL A N 1
ATOM 1552 C CA . VAL A 1 200 ? -10.371 2.383 3.833 1.00 92.69 200 VAL A CA 1
ATOM 1553 C C . VAL A 1 200 ? -11.417 3.117 2.971 1.00 92.69 200 VAL A C 1
ATOM 1555 O O . VAL A 1 200 ? -11.227 3.256 1.765 1.00 92.69 200 VAL A O 1
ATOM 1558 N N . GLN A 1 201 ? -12.490 3.653 3.566 1.00 90.50 201 GLN A N 1
ATOM 1559 C CA . GLN A 1 201 ? -13.463 4.509 2.874 1.00 90.50 201 GLN A CA 1
ATOM 1560 C C . GLN A 1 201 ? -12.851 5.802 2.300 1.00 90.50 201 GLN A C 1
ATOM 1562 O O . GLN A 1 201 ? -13.439 6.403 1.405 1.00 90.50 201 GLN A O 1
ATOM 1567 N N . TRP A 1 202 ? -11.668 6.217 2.773 1.00 91.38 202 TRP A N 1
ATOM 1568 C CA . TRP A 1 202 ? -10.919 7.359 2.229 1.00 91.38 202 TRP A CA 1
ATOM 1569 C C . TRP A 1 202 ? -9.900 6.971 1.149 1.00 91.38 202 TRP A C 1
ATOM 1571 O O . TRP A 1 202 ? -9.124 7.819 0.699 1.00 91.38 202 TRP A O 1
ATOM 1581 N N . ALA A 1 203 ? -9.845 5.700 0.744 1.00 92.00 203 ALA A N 1
ATOM 1582 C CA . ALA A 1 203 ? -8.939 5.261 -0.306 1.00 92.00 203 ALA A CA 1
ATOM 1583 C C . ALA A 1 203 ? -9.344 5.856 -1.663 1.00 92.00 203 ALA A C 1
ATOM 1585 O O . ALA A 1 203 ? -10.496 5.786 -2.087 1.00 92.00 203 ALA A O 1
ATOM 1586 N N . ASP A 1 204 ? -8.371 6.424 -2.372 1.00 91.69 204 ASP A N 1
ATOM 1587 C CA . ASP A 1 204 ? -8.561 6.872 -3.744 1.00 91.69 204 ASP A CA 1
ATOM 1588 C C . ASP A 1 204 ? -8.605 5.678 -4.713 1.00 91.69 204 ASP A C 1
ATOM 1590 O O . ASP A 1 204 ? -8.109 4.586 -4.420 1.00 91.69 204 ASP A O 1
ATOM 1594 N N . SER A 1 205 ? -9.155 5.896 -5.909 1.00 91.19 205 SER A N 1
ATOM 1595 C CA . SER A 1 205 ? -9.335 4.817 -6.888 1.00 91.19 205 SER A CA 1
ATOM 1596 C C . SER A 1 205 ? -8.028 4.134 -7.316 1.00 91.19 205 SER A C 1
ATOM 1598 O O . SER A 1 205 ? -8.054 2.952 -7.650 1.00 91.19 205 SER A O 1
ATOM 1600 N N . ALA A 1 206 ? -6.887 4.838 -7.317 1.00 91.50 206 ALA A N 1
ATOM 1601 C CA . ALA A 1 206 ? -5.608 4.224 -7.663 1.00 91.50 206 ALA A CA 1
ATOM 1602 C C . ALA A 1 206 ? -5.117 3.319 -6.528 1.00 91.50 206 ALA A C 1
ATOM 1604 O O . ALA A 1 206 ? -4.705 2.190 -6.794 1.00 91.50 206 ALA A O 1
ATOM 1605 N N . SER A 1 207 ? -5.233 3.765 -5.271 1.00 93.75 207 SER A N 1
ATOM 1606 C CA . SER A 1 207 ? -4.939 2.921 -4.105 1.00 93.75 207 SER A CA 1
ATOM 1607 C C . SER A 1 207 ? -5.819 1.664 -4.070 1.00 93.75 207 SER A C 1
ATOM 1609 O O . SER A 1 207 ? -5.290 0.580 -3.841 1.00 93.75 207 SER A O 1
ATOM 1611 N N . ILE A 1 208 ? -7.124 1.780 -4.353 1.00 93.69 208 ILE A N 1
ATOM 1612 C CA . ILE A 1 208 ? -8.054 0.632 -4.389 1.00 93.69 208 ILE A CA 1
ATOM 1613 C C . ILE A 1 208 ? -7.614 -0.402 -5.433 1.00 93.69 208 ILE A C 1
ATOM 1615 O O . ILE A 1 208 ? -7.443 -1.569 -5.090 1.00 93.69 208 ILE A O 1
ATOM 1619 N N . ARG A 1 209 ? -7.317 0.022 -6.671 1.00 93.00 209 ARG A N 1
ATOM 1620 C CA . ARG A 1 209 ? -6.844 -0.889 -7.734 1.00 93.00 209 ARG A CA 1
ATOM 1621 C C . ARG A 1 209 ? -5.556 -1.622 -7.357 1.00 93.00 209 ARG A C 1
ATOM 1623 O O . ARG A 1 209 ? -5.377 -2.794 -7.689 1.00 93.00 209 ARG A O 1
ATOM 1630 N N . VAL A 1 210 ? -4.642 -0.940 -6.663 1.00 94.81 210 VAL A N 1
ATOM 1631 C CA . VAL A 1 210 ? -3.416 -1.573 -6.161 1.00 94.81 210 VAL A CA 1
ATOM 1632 C C . VAL A 1 210 ? -3.749 -2.615 -5.092 1.00 94.81 210 VAL A C 1
ATOM 1634 O O . VAL A 1 210 ? -3.201 -3.712 -5.152 1.00 94.81 210 VAL A O 1
ATOM 1637 N N . LEU A 1 211 ? -4.653 -2.318 -4.152 1.00 94.69 211 LEU A N 1
ATOM 1638 C CA . LEU A 1 211 ? -5.092 -3.285 -3.138 1.00 94.69 211 LEU A CA 1
ATOM 1639 C C . LEU A 1 211 ? -5.748 -4.518 -3.769 1.00 94.69 211 LEU A C 1
ATOM 1641 O O . LEU A 1 211 ? -5.385 -5.633 -3.410 1.00 94.69 211 LEU A O 1
ATOM 1645 N N . GLU A 1 212 ? -6.634 -4.333 -4.747 1.00 93.12 212 GLU A N 1
ATOM 1646 C CA . GLU A 1 212 ? -7.246 -5.427 -5.516 1.00 93.12 212 GLU A CA 1
ATOM 1647 C C . GLU A 1 212 ? -6.196 -6.302 -6.194 1.00 93.12 212 GLU A C 1
ATOM 1649 O O . GLU A 1 212 ? -6.207 -7.523 -6.047 1.00 93.12 212 GLU A O 1
ATOM 1654 N N . THR A 1 213 ? -5.223 -5.678 -6.861 1.00 94.75 213 THR A N 1
ATOM 1655 C CA . THR A 1 213 ? -4.159 -6.420 -7.546 1.00 94.75 213 THR A CA 1
ATOM 1656 C C . THR A 1 213 ? -3.257 -7.162 -6.554 1.00 94.75 213 THR A C 1
ATOM 1658 O O . THR A 1 213 ? -2.824 -8.278 -6.828 1.00 94.75 213 THR A O 1
ATOM 1661 N N . ILE A 1 214 ? -2.964 -6.570 -5.391 1.00 94.88 214 ILE A N 1
ATOM 1662 C CA . ILE A 1 214 ? -2.195 -7.235 -4.331 1.00 94.88 214 ILE A CA 1
ATOM 1663 C C . ILE A 1 214 ? -2.976 -8.427 -3.779 1.00 94.88 214 ILE A C 1
ATOM 1665 O O . ILE A 1 214 ? -2.399 -9.500 -3.634 1.00 94.88 214 ILE A O 1
ATOM 1669 N N . HIS A 1 215 ? -4.259 -8.245 -3.472 1.00 93.50 215 HIS A N 1
ATOM 1670 C CA . HIS A 1 215 ? -5.117 -9.298 -2.942 1.00 93.50 215 HIS A CA 1
ATOM 1671 C C . HIS A 1 215 ? -5.169 -10.509 -3.886 1.00 93.50 215 HIS A C 1
ATOM 1673 O O . HIS A 1 215 ? -4.982 -11.638 -3.442 1.00 93.50 215 HIS A O 1
ATOM 1679 N N . ASP A 1 216 ? -5.332 -10.267 -5.189 1.00 92.69 216 ASP A N 1
ATOM 1680 C CA . ASP A 1 216 ? -5.394 -11.323 -6.202 1.00 92.69 216 ASP A CA 1
ATOM 1681 C C . ASP A 1 216 ? -4.026 -11.995 -6.449 1.00 92.69 216 ASP A C 1
ATOM 1683 O O . ASP A 1 216 ? -3.904 -13.220 -6.499 1.00 92.69 216 ASP A O 1
ATOM 1687 N N . ALA A 1 217 ? -2.949 -11.208 -6.554 1.00 94.88 217 ALA A N 1
ATOM 1688 C CA . ALA A 1 217 ? -1.644 -11.715 -6.986 1.00 94.88 217 ALA A CA 1
ATOM 1689 C C . ALA A 1 217 ? -0.713 -12.189 -5.851 1.00 94.88 217 ALA A C 1
ATOM 1691 O O . ALA A 1 217 ? 0.321 -12.812 -6.132 1.00 94.88 217 ALA A O 1
ATOM 1692 N N . CYS A 1 218 ? -1.031 -11.893 -4.585 1.00 95.25 218 CYS A N 1
ATOM 1693 C CA . CYS A 1 218 ? -0.172 -12.161 -3.426 1.00 95.25 218 CYS A CA 1
ATOM 1694 C C . CYS A 1 218 ? -0.876 -13.035 -2.366 1.00 95.25 218 CYS A C 1
ATOM 1696 O O . CYS A 1 218 ? -1.108 -12.568 -1.251 1.00 95.25 218 CYS A O 1
ATOM 1698 N N . PRO A 1 219 ? -1.117 -14.336 -2.624 1.00 92.44 219 PRO A N 1
ATOM 1699 C CA . PRO A 1 219 ? -1.895 -15.209 -1.728 1.00 92.44 219 PRO A CA 1
ATOM 1700 C C . PRO A 1 219 ? -1.249 -15.471 -0.354 1.00 92.44 219 PRO A C 1
ATOM 1702 O O . PRO A 1 219 ? -1.866 -16.061 0.526 1.00 92.44 219 PRO A O 1
ATOM 1705 N N . ARG A 1 220 ? 0.016 -15.073 -0.164 1.00 94.94 220 ARG A N 1
ATOM 1706 C CA . ARG A 1 220 ? 0.756 -15.198 1.105 1.00 94.94 220 ARG A CA 1
ATOM 1707 C C . ARG A 1 220 ? 0.727 -13.922 1.954 1.00 94.94 220 ARG A C 1
ATOM 1709 O O . ARG A 1 220 ? 1.293 -13.920 3.045 1.00 94.94 220 ARG A O 1
ATOM 1716 N N . ALA A 1 221 ? 0.127 -12.844 1.453 1.00 95.06 221 ALA A N 1
ATOM 1717 C CA . ALA A 1 221 ? -0.067 -11.612 2.203 1.00 95.06 221 ALA A CA 1
ATOM 1718 C C . ALA A 1 221 ? -1.470 -11.604 2.819 1.00 95.06 221 ALA A C 1
ATOM 1720 O O . ALA A 1 221 ? -2.454 -11.880 2.140 1.00 95.06 221 ALA A O 1
ATOM 1721 N N . LEU A 1 222 ? -1.564 -11.267 4.104 1.00 95.31 222 LEU A N 1
ATOM 1722 C CA . LEU A 1 222 ? -2.845 -11.038 4.765 1.00 95.31 222 LEU A CA 1
ATOM 1723 C C . LEU A 1 222 ? -3.227 -9.564 4.618 1.00 95.31 222 LEU A C 1
ATOM 1725 O O . LEU A 1 222 ? -2.436 -8.685 4.956 1.00 95.31 222 LEU A O 1
ATOM 1729 N N . MET A 1 223 ? -4.442 -9.290 4.153 1.00 95.31 223 MET A N 1
ATOM 1730 C CA . MET A 1 223 ? -4.982 -7.936 4.062 1.00 95.31 223 MET A CA 1
ATOM 1731 C C . MET A 1 223 ? -6.079 -7.741 5.109 1.00 95.31 223 MET A C 1
ATOM 1733 O O . MET A 1 223 ? -7.016 -8.530 5.185 1.00 95.31 223 MET A O 1
ATOM 1737 N N . MET A 1 224 ? -5.954 -6.691 5.917 1.00 95.88 224 MET A N 1
ATOM 1738 C CA . MET A 1 224 ? -6.944 -6.272 6.904 1.00 95.88 224 MET A CA 1
ATOM 1739 C C . MET A 1 224 ? -7.441 -4.881 6.531 1.00 95.88 224 MET A C 1
ATOM 1741 O O . MET A 1 224 ? -6.663 -3.929 6.490 1.00 95.88 224 MET A O 1
ATOM 1745 N N . LEU A 1 225 ? -8.738 -4.772 6.262 1.00 94.38 225 LEU A N 1
ATOM 1746 C CA . LEU A 1 225 ? -9.395 -3.518 5.916 1.00 94.38 225 LEU A CA 1
ATOM 1747 C C . LEU A 1 225 ? -10.300 -3.112 7.076 1.00 94.38 225 LEU A C 1
ATOM 1749 O O . LEU A 1 225 ? -11.239 -3.838 7.400 1.00 94.38 225 LEU A O 1
ATOM 1753 N N . ALA A 1 226 ? -10.021 -1.969 7.693 1.00 93.94 226 ALA A N 1
ATOM 1754 C CA . ALA A 1 226 ? -10.918 -1.362 8.663 1.00 93.94 226 ALA A CA 1
ATOM 1755 C C . ALA A 1 226 ? -11.727 -0.257 7.977 1.00 93.94 226 ALA A C 1
ATOM 1757 O O . ALA A 1 226 ? -11.208 0.529 7.181 1.00 93.94 226 ALA A O 1
ATOM 1758 N N . THR A 1 227 ? -13.028 -0.235 8.247 1.00 91.06 227 THR A N 1
ATOM 1759 C CA . THR A 1 227 ? -13.947 0.751 7.687 1.00 91.06 227 THR A CA 1
ATOM 1760 C C . THR A 1 227 ? -15.026 1.102 8.696 1.00 91.06 227 THR A C 1
ATOM 1762 O O . THR A 1 227 ? -15.417 0.270 9.519 1.00 91.06 227 THR A O 1
ATOM 1765 N N . ARG A 1 228 ? -15.517 2.339 8.617 1.00 86.88 228 ARG A N 1
ATOM 1766 C CA . ARG A 1 228 ? -16.724 2.769 9.328 1.00 86.88 228 ARG A CA 1
ATOM 1767 C C . ARG A 1 228 ? -17.965 2.050 8.779 1.00 86.88 228 ARG A C 1
ATOM 1769 O O . ARG A 1 228 ? -17.911 1.473 7.690 1.00 86.88 228 ARG A O 1
ATOM 1776 N N . PRO A 1 229 ? -19.099 2.062 9.501 1.00 77.62 229 PRO A N 1
ATOM 1777 C CA . PRO A 1 229 ? -20.331 1.453 9.017 1.00 77.62 229 PRO A CA 1
ATOM 1778 C C . PRO A 1 229 ? -20.686 1.882 7.582 1.00 77.62 229 PRO A C 1
ATOM 1780 O O . PRO A 1 229 ? -20.739 3.061 7.249 1.00 77.62 229 PRO A O 1
ATOM 1783 N N . ILE A 1 230 ? -20.977 0.898 6.724 1.00 66.88 230 ILE A N 1
ATOM 1784 C CA . ILE A 1 230 ? -21.189 1.078 5.270 1.00 66.88 230 ILE A CA 1
ATOM 1785 C C . ILE A 1 230 ? -22.381 2.004 4.951 1.00 66.88 230 ILE A C 1
ATOM 1787 O O . ILE A 1 230 ? -22.509 2.489 3.833 1.00 66.88 230 ILE A O 1
ATOM 1791 N N . LYS A 1 231 ? -23.269 2.277 5.916 1.00 67.62 231 LYS A N 1
ATOM 1792 C CA . LYS A 1 231 ? -24.415 3.177 5.704 1.00 67.62 231 LYS A CA 1
ATOM 1793 C C . LYS A 1 231 ? -23.984 4.588 5.296 1.00 67.62 231 LYS A C 1
ATOM 1795 O O . LYS A 1 231 ? -24.714 5.232 4.550 1.00 67.62 231 LYS A O 1
ATOM 1800 N N . ASP A 1 232 ? -22.795 5.004 5.721 1.00 67.50 232 ASP A N 1
ATOM 1801 C CA . ASP A 1 232 ? -22.311 6.370 5.537 1.00 67.50 232 ASP A CA 1
ATOM 1802 C C . ASP A 1 232 ? -21.376 6.503 4.322 1.00 67.50 232 ASP A C 1
ATOM 1804 O O . ASP A 1 232 ? -21.087 7.612 3.874 1.00 67.50 232 ASP A O 1
ATOM 1808 N N . TYR A 1 233 ? -20.932 5.377 3.741 1.00 74.88 233 TYR A N 1
ATOM 1809 C CA . TYR A 1 233 ? -19.938 5.357 2.668 1.00 74.88 233 TYR A CA 1
ATOM 1810 C C . TYR A 1 233 ? -20.221 4.274 1.621 1.00 74.88 233 TYR A C 1
ATOM 1812 O O . TYR A 1 233 ? -20.431 3.101 1.931 1.00 74.88 233 TYR A O 1
ATOM 1820 N N . ASN A 1 234 ? -20.149 4.643 0.340 1.00 74.31 234 ASN A N 1
ATOM 1821 C CA . ASN A 1 234 ? -20.310 3.702 -0.767 1.00 74.31 234 ASN A CA 1
ATOM 1822 C C . ASN A 1 234 ? -19.016 2.900 -1.018 1.00 74.31 234 ASN A C 1
ATOM 1824 O O . ASN A 1 234 ? -18.284 3.165 -1.969 1.00 74.31 234 ASN A O 1
ATOM 1828 N N . VAL A 1 235 ? -18.716 1.936 -0.141 1.00 81.50 235 VAL A N 1
ATOM 1829 C CA . VAL A 1 235 ? -17.476 1.135 -0.173 1.00 81.50 235 VAL A CA 1
ATOM 1830 C C . VAL A 1 235 ? -17.689 -0.221 -0.871 1.00 81.50 235 VAL A C 1
ATOM 1832 O O . VAL A 1 235 ? -17.478 -1.288 -0.292 1.00 81.50 235 VAL A O 1
ATOM 1835 N N . THR A 1 236 ? -18.166 -0.207 -2.122 1.00 86.00 236 THR A N 1
ATOM 1836 C CA . THR A 1 236 ? -18.518 -1.437 -2.871 1.00 86.00 236 THR A CA 1
ATOM 1837 C C . THR A 1 236 ? -17.333 -2.363 -3.108 1.00 86.00 236 THR A C 1
ATOM 1839 O O . THR A 1 236 ? -17.507 -3.578 -3.044 1.00 86.00 236 THR A O 1
ATOM 1842 N N . PHE A 1 237 ? -16.131 -1.811 -3.289 1.00 88.25 237 PHE A N 1
ATOM 1843 C CA . PHE A 1 237 ? -14.930 -2.601 -3.559 1.00 88.25 237 PHE A CA 1
ATOM 1844 C C . PHE A 1 237 ? -14.590 -3.582 -2.423 1.00 88.25 237 PHE A C 1
ATOM 1846 O O . PHE A 1 237 ? -14.019 -4.632 -2.683 1.00 88.25 237 PHE A O 1
ATOM 1853 N N . ILE A 1 238 ? -14.975 -3.306 -1.164 1.00 88.56 238 ILE A N 1
ATOM 1854 C CA . ILE A 1 238 ? -14.777 -4.268 -0.061 1.00 88.56 238 ILE A CA 1
ATOM 1855 C C . ILE A 1 238 ? -15.590 -5.536 -0.316 1.00 88.56 238 ILE A C 1
ATOM 1857 O O . ILE A 1 238 ? -15.107 -6.636 -0.063 1.00 88.56 238 ILE A O 1
ATOM 1861 N N . LYS A 1 239 ? -16.822 -5.397 -0.823 1.00 87.19 239 LYS A N 1
ATOM 1862 C CA . LYS A 1 239 ? -17.667 -6.551 -1.156 1.00 87.19 239 LYS A CA 1
ATOM 1863 C C . LYS A 1 239 ? -17.081 -7.334 -2.322 1.00 87.19 239 LYS A C 1
ATOM 1865 O O . LYS A 1 239 ? -17.125 -8.557 -2.300 1.00 87.19 239 LYS A O 1
ATOM 1870 N N . GLU A 1 240 ? -16.528 -6.633 -3.309 1.00 87.50 240 GLU A N 1
ATOM 1871 C CA . GLU A 1 240 ? -15.838 -7.255 -4.439 1.00 87.50 240 GLU A CA 1
ATOM 1872 C C . GLU A 1 240 ? -14.605 -8.019 -3.954 1.00 87.50 240 GLU A C 1
ATOM 1874 O O . GLU A 1 240 ? -14.526 -9.220 -4.184 1.00 87.50 240 GLU A O 1
ATOM 1879 N N . LEU A 1 241 ? -13.722 -7.396 -3.169 1.00 87.00 241 LEU A N 1
ATOM 1880 C CA . LEU A 1 241 ? -12.577 -8.060 -2.540 1.00 87.00 241 LEU A CA 1
ATOM 1881 C C . LEU A 1 241 ? -12.993 -9.286 -1.721 1.00 87.00 241 LEU A C 1
ATOM 1883 O O . LEU A 1 241 ? -12.421 -10.356 -1.893 1.00 87.00 241 LEU A O 1
ATOM 1887 N N . ALA A 1 242 ? -14.020 -9.153 -0.879 1.00 87.56 242 ALA A N 1
ATOM 1888 C CA . ALA A 1 242 ? -14.527 -10.243 -0.050 1.00 87.56 242 ALA A CA 1
ATOM 1889 C C . ALA A 1 242 ? -15.169 -11.383 -0.859 1.00 87.56 242 ALA A C 1
ATOM 1891 O O . ALA A 1 242 ? -15.273 -12.499 -0.351 1.00 87.56 242 ALA A O 1
ATOM 1892 N N . SER A 1 243 ? -15.609 -11.118 -2.095 1.00 85.81 243 SER A N 1
ATOM 1893 C CA . SER A 1 243 ? -16.152 -12.145 -2.992 1.00 85.81 243 SER A CA 1
ATOM 1894 C C . SER A 1 243 ? -15.072 -13.060 -3.576 1.00 85.81 243 SER A C 1
ATOM 1896 O O . SER A 1 243 ? -15.382 -14.160 -4.034 1.00 85.81 243 SER A O 1
ATOM 1898 N N . PHE A 1 244 ? -13.805 -12.641 -3.513 1.00 79.75 244 PHE A N 1
ATOM 1899 C CA . PHE A 1 244 ? -12.664 -13.426 -3.955 1.00 79.75 244 PHE A CA 1
ATOM 1900 C C . PHE A 1 244 ? -11.943 -14.034 -2.743 1.00 79.75 244 PHE A C 1
ATOM 1902 O O . PHE A 1 244 ? -11.533 -13.338 -1.821 1.00 79.75 244 PHE A O 1
ATOM 1909 N N . GLY A 1 245 ? -11.744 -15.353 -2.747 1.00 74.81 245 GLY A N 1
ATOM 1910 C CA . GLY A 1 245 ? -10.941 -16.035 -1.728 1.00 74.81 245 GLY A CA 1
ATOM 1911 C C . GLY A 1 245 ? -11.603 -16.149 -0.348 1.00 74.81 245 GLY A C 1
ATOM 1912 O O . GLY A 1 245 ? -12.814 -16.329 -0.229 1.00 74.81 245 GLY A O 1
ATOM 1913 N N . SER A 1 246 ? -10.777 -16.128 0.702 1.00 85.12 246 SER A N 1
ATOM 1914 C CA . SER A 1 246 ? -11.209 -16.309 2.093 1.00 85.12 246 SER A CA 1
ATOM 1915 C C . SER A 1 246 ? -11.298 -14.963 2.805 1.00 85.12 246 SER A C 1
ATOM 1917 O O . SER A 1 246 ? -10.274 -14.339 3.076 1.00 85.12 246 SER A O 1
ATOM 1919 N N . CYS A 1 247 ? -12.510 -14.546 3.171 1.00 91.06 247 CYS A N 1
ATOM 1920 C CA . CYS A 1 247 ? -12.755 -13.313 3.914 1.00 91.06 247 CYS A CA 1
ATOM 1921 C C . CYS A 1 247 ? -13.329 -13.619 5.304 1.00 91.06 247 CYS A C 1
ATOM 1923 O O . CYS A 1 247 ? -14.250 -14.424 5.443 1.00 91.06 247 CYS A O 1
ATOM 1925 N N . ALA A 1 248 ? -12.800 -12.952 6.330 1.00 92.94 248 ALA A N 1
ATOM 1926 C CA . ALA A 1 248 ? -13.373 -12.940 7.669 1.00 92.94 248 ALA A CA 1
ATOM 1927 C C . ALA A 1 248 ? -13.777 -11.506 8.014 1.00 92.94 248 ALA A C 1
ATOM 1929 O O . ALA A 1 248 ? -12.944 -10.601 8.007 1.00 92.94 248 ALA A O 1
ATOM 1930 N N . GLN A 1 249 ? -15.055 -11.308 8.328 1.00 91.75 249 GLN A N 1
ATOM 1931 C CA . GLN A 1 249 ? -15.574 -10.019 8.764 1.00 91.75 249 GLN A CA 1
ATOM 1932 C C . GLN A 1 249 ? -15.707 -10.010 10.284 1.00 91.75 249 GLN A C 1
ATOM 1934 O O . GLN A 1 249 ? -16.373 -10.868 10.863 1.00 91.75 249 GLN A O 1
ATOM 1939 N N . ILE A 1 250 ? -15.090 -9.017 10.920 1.00 92.50 250 ILE A N 1
ATOM 1940 C CA . ILE A 1 250 ? -15.212 -8.771 12.355 1.00 92.50 250 ILE A CA 1
ATOM 1941 C C . ILE A 1 250 ? -15.927 -7.437 12.525 1.00 92.50 250 ILE A C 1
ATOM 1943 O O . ILE A 1 250 ? -15.424 -6.398 12.102 1.00 92.50 250 ILE A O 1
ATOM 1947 N N . THR A 1 251 ? -17.105 -7.470 13.139 1.00 90.69 251 THR A N 1
ATOM 1948 C CA . THR A 1 251 ? -17.842 -6.256 13.491 1.00 90.69 251 THR A CA 1
ATOM 1949 C C . THR A 1 251 ? -17.433 -5.832 14.890 1.00 90.69 251 THR A C 1
ATOM 1951 O O . THR A 1 251 ? -17.716 -6.535 15.861 1.00 90.69 251 THR A O 1
ATOM 1954 N N . LEU A 1 252 ? -16.767 -4.685 14.991 1.00 88.25 252 LEU A N 1
ATOM 1955 C CA . LEU A 1 252 ? -16.491 -4.057 16.274 1.00 88.25 252 LEU A CA 1
ATOM 1956 C C . LEU A 1 252 ? -17.725 -3.261 16.692 1.00 88.25 252 LEU A C 1
ATOM 1958 O O . LEU A 1 252 ? -18.110 -2.296 16.033 1.00 88.25 252 LEU A O 1
ATOM 1962 N N . ASN A 1 253 ? -18.355 -3.694 17.777 1.00 84.44 253 ASN A N 1
ATOM 1963 C CA . ASN A 1 253 ? -19.346 -2.878 18.461 1.00 84.44 253 ASN A CA 1
ATOM 1964 C C . ASN A 1 253 ? -18.596 -1.847 19.304 1.00 84.44 253 ASN A C 1
ATOM 1966 O O . ASN A 1 253 ? -17.479 -2.111 19.753 1.00 84.44 253 ASN A O 1
ATOM 1970 N N . GLY A 1 254 ? -19.180 -0.670 19.510 1.00 82.81 254 GLY A N 1
ATOM 1971 C CA . GLY A 1 254 ? -18.531 0.280 20.401 1.00 82.81 254 GLY A CA 1
ATOM 1972 C C . GLY A 1 254 ? -18.583 -0.177 21.860 1.00 82.81 254 GLY A C 1
ATOM 1973 O O . GLY A 1 254 ? -19.293 -1.114 22.226 1.00 82.81 254 GLY A O 1
ATOM 1974 N N . LEU A 1 255 ? -17.803 0.518 22.679 1.00 87.00 255 LEU A N 1
ATOM 1975 C CA . LEU A 1 255 ? -17.533 0.155 24.063 1.00 87.00 255 LEU A CA 1
ATOM 1976 C C . LEU A 1 255 ? -18.718 0.450 24.987 1.00 87.00 255 LEU A C 1
ATOM 1978 O O . LEU A 1 255 ? -19.331 1.522 24.937 1.00 87.00 255 LEU A O 1
ATOM 1982 N N . ASN A 1 256 ? -19.009 -0.481 25.888 1.00 89.31 256 ASN A N 1
ATOM 1983 C CA . ASN A 1 256 ? -19.971 -0.244 26.953 1.00 89.31 256 ASN A CA 1
ATOM 1984 C C . ASN A 1 256 ? -19.382 0.697 28.032 1.00 89.31 256 ASN A C 1
ATOM 1986 O O . ASN A 1 256 ? -18.201 1.048 28.023 1.00 89.31 256 ASN A O 1
ATOM 1990 N N . GLY A 1 257 ? -20.221 1.163 28.961 1.00 89.38 257 GLY A N 1
ATOM 1991 C CA . GLY A 1 257 ? -19.794 2.149 29.963 1.00 89.38 257 GLY A CA 1
ATOM 1992 C C . GLY A 1 257 ? -18.733 1.622 30.935 1.00 89.38 257 GLY A C 1
ATOM 1993 O O . GLY A 1 257 ? -17.891 2.391 31.397 1.00 89.38 257 GLY A O 1
ATOM 1994 N N . GLU A 1 258 ? -18.751 0.320 31.218 1.00 91.12 258 GLU A N 1
ATOM 1995 C CA . GLU A 1 258 ? -17.794 -0.338 32.110 1.00 91.12 258 GLU A CA 1
ATOM 1996 C C . GLU A 1 258 ? -16.421 -0.438 31.438 1.00 91.12 258 GLU A C 1
ATOM 1998 O O . GLU A 1 258 ? -15.431 0.008 32.015 1.00 91.12 258 GLU A O 1
ATOM 2003 N N . GLU A 1 259 ? -16.378 -0.887 30.181 1.00 91.62 259 GLU A N 1
ATOM 2004 C CA . GLU A 1 259 ? -15.166 -0.959 29.355 1.00 91.62 259 GLU A CA 1
ATOM 2005 C C . GLU A 1 259 ? -14.512 0.419 29.192 1.00 91.62 259 GLU A C 1
ATOM 2007 O O . GLU A 1 259 ? -13.299 0.561 29.345 1.00 91.62 259 GLU A O 1
ATOM 2012 N N . ILE A 1 260 ? -15.311 1.467 28.947 1.00 91.12 260 ILE A N 1
ATOM 2013 C CA . ILE A 1 260 ? -14.821 2.854 28.894 1.00 91.12 260 ILE A CA 1
ATOM 2014 C C . ILE A 1 260 ? -14.196 3.254 30.235 1.00 91.12 260 ILE A C 1
ATOM 2016 O O . ILE A 1 260 ? -13.113 3.841 30.265 1.00 91.12 260 ILE A O 1
ATOM 2020 N N . GLY A 1 261 ? -14.855 2.928 31.350 1.00 91.56 261 GLY A N 1
ATOM 2021 C CA . GLY A 1 261 ? -14.338 3.184 32.692 1.00 91.56 261 GLY A CA 1
ATOM 2022 C C . GLY A 1 261 ? -12.994 2.498 32.944 1.00 91.56 261 GLY A C 1
ATOM 2023 O O . GLY A 1 261 ? -12.063 3.143 33.432 1.00 91.56 261 GLY A O 1
ATOM 2024 N N . GLU A 1 262 ? -12.868 1.224 32.569 1.00 91.94 262 GLU A N 1
ATOM 2025 C CA . GLU A 1 262 ? -11.625 0.454 32.686 1.00 91.94 262 GLU A CA 1
ATOM 2026 C C . GLU A 1 262 ? -10.504 1.031 31.821 1.00 91.94 262 GLU A C 1
ATOM 2028 O O . GLU A 1 262 ? -9.384 1.205 32.303 1.00 91.94 262 GLU A O 1
ATOM 2033 N N . ILE A 1 263 ? -10.798 1.397 30.571 1.00 90.62 263 ILE A N 1
ATOM 2034 C CA . ILE A 1 263 ? -9.824 2.016 29.665 1.00 90.62 263 ILE A CA 1
ATOM 2035 C C . ILE A 1 263 ? -9.306 3.329 30.249 1.00 90.62 263 ILE A C 1
ATOM 2037 O O . ILE A 1 263 ? -8.097 3.562 30.245 1.00 90.62 263 ILE A O 1
ATOM 2041 N N . ILE A 1 264 ? -10.184 4.174 30.795 1.00 90.00 264 ILE A N 1
ATOM 2042 C CA . ILE A 1 264 ? -9.789 5.436 31.434 1.00 90.00 264 ILE A CA 1
ATOM 2043 C C . ILE A 1 264 ? -8.879 5.150 32.632 1.00 90.00 264 ILE A C 1
ATOM 2045 O O . ILE A 1 264 ? -7.776 5.689 32.702 1.00 90.00 264 ILE A O 1
ATOM 2049 N N . ILE A 1 265 ? -9.285 4.267 33.548 1.00 92.31 265 ILE A N 1
ATOM 2050 C CA . ILE A 1 265 ? -8.476 3.915 34.727 1.00 92.31 265 ILE A CA 1
ATOM 2051 C C . ILE A 1 265 ? -7.090 3.404 34.306 1.00 92.31 265 ILE A C 1
ATOM 2053 O O . ILE A 1 265 ? -6.075 3.883 34.817 1.00 92.31 265 ILE A O 1
ATOM 2057 N N . ASN A 1 266 ? -7.045 2.497 33.328 1.00 89.50 266 ASN A N 1
ATOM 2058 C CA . ASN A 1 266 ? -5.806 1.918 32.814 1.00 89.50 266 ASN A CA 1
ATOM 2059 C C . ASN A 1 266 ? -4.923 2.945 32.095 1.00 89.50 266 ASN A C 1
ATOM 2061 O O . ASN A 1 266 ? -3.699 2.840 32.143 1.00 89.50 266 ASN A O 1
ATOM 2065 N N . THR A 1 267 ? -5.519 3.949 31.449 1.00 91.00 267 THR A N 1
ATOM 2066 C CA . THR A 1 267 ? -4.789 4.997 30.720 1.00 91.00 267 THR A CA 1
ATOM 2067 C C . THR A 1 267 ? -4.125 5.993 31.670 1.00 91.00 267 THR A C 1
ATOM 2069 O O . THR A 1 267 ? -2.998 6.416 31.425 1.00 91.00 267 THR A O 1
ATOM 2072 N N . PHE A 1 268 ? -4.781 6.357 32.775 1.00 88.25 268 PHE A N 1
ATOM 2073 C CA . PHE A 1 268 ? -4.266 7.382 33.692 1.00 88.25 268 PHE A CA 1
ATOM 2074 C C . PHE A 1 268 ? -3.281 6.850 34.754 1.00 88.25 268 PHE A C 1
ATOM 2076 O O . PHE A 1 268 ? -2.715 7.652 35.494 1.00 88.25 268 PHE A O 1
ATOM 2083 N N . GLN A 1 269 ? -3.047 5.530 34.804 1.00 70.62 269 GLN A N 1
ATOM 2084 C CA . GLN A 1 269 ? -1.957 4.784 35.475 1.00 70.62 269 GLN A CA 1
ATOM 2085 C C . GLN A 1 269 ? -1.574 5.125 36.936 1.00 70.62 269 GLN A C 1
ATOM 2087 O O . GLN A 1 269 ? -0.715 4.448 37.498 1.00 70.62 269 GLN A O 1
ATOM 2092 N N . SER A 1 270 ? -2.204 6.080 37.628 1.00 73.88 270 SER A N 1
ATOM 2093 C CA . SER A 1 270 ? -1.995 6.280 39.070 1.00 73.88 270 SER A CA 1
ATOM 2094 C C . SER A 1 270 ? -3.137 7.038 39.757 1.00 73.88 270 SER A C 1
ATOM 2096 O O . SER A 1 270 ? -3.674 8.017 39.248 1.00 73.88 270 SER A O 1
ATOM 2098 N N . GLY A 1 271 ? -3.532 6.561 40.942 1.00 81.56 271 GLY A N 1
ATOM 2099 C CA . GLY A 1 271 ? -4.454 7.238 41.869 1.00 81.56 271 GLY A CA 1
ATOM 2100 C C . GLY A 1 271 ? -5.951 7.165 41.536 1.00 81.56 271 GLY A C 1
ATOM 2101 O O . GLY A 1 271 ? -6.776 7.218 42.452 1.00 81.56 271 GLY A O 1
ATOM 2102 N N . ILE A 1 272 ? -6.324 6.991 40.268 1.00 86.81 272 ILE A N 1
ATOM 2103 C CA . ILE A 1 272 ? -7.730 6.926 39.849 1.00 86.81 272 ILE A CA 1
ATOM 2104 C C . ILE A 1 272 ? -8.261 5.505 40.045 1.00 86.81 272 ILE A C 1
ATOM 2106 O O . ILE A 1 272 ? -7.866 4.580 39.348 1.00 86.81 272 ILE A O 1
ATOM 2110 N N . LYS A 1 273 ? -9.173 5.330 41.007 1.00 88.69 273 LYS A N 1
ATOM 2111 C CA . LYS A 1 273 ? -9.827 4.036 41.284 1.00 88.69 273 LYS A CA 1
ATOM 2112 C C . LYS A 1 273 ? -11.217 3.912 40.666 1.00 88.69 273 LYS A C 1
ATOM 2114 O O . LYS A 1 273 ? -11.751 2.813 40.591 1.00 88.69 273 LYS A O 1
ATOM 2119 N N . ARG A 1 274 ? -11.842 5.039 40.312 1.00 89.19 274 ARG A N 1
ATOM 2120 C CA . ARG A 1 274 ? -13.204 5.111 39.770 1.00 89.19 274 ARG A CA 1
ATOM 2121 C C . ARG A 1 274 ? -13.323 6.315 38.847 1.00 89.19 274 ARG A C 1
ATOM 2123 O O . ARG A 1 274 ? -12.692 7.341 39.093 1.00 89.19 274 ARG A O 1
ATOM 2130 N N . VAL A 1 275 ? -14.177 6.194 37.840 1.00 91.00 275 VAL A N 1
ATOM 2131 C CA . VAL A 1 275 ? -14.538 7.274 36.916 1.00 91.00 275 VAL A CA 1
ATOM 2132 C C . VAL A 1 275 ? -15.986 7.665 37.185 1.00 91.00 275 VAL A C 1
ATOM 2134 O O . VAL A 1 275 ? -16.826 6.802 37.435 1.00 91.00 275 VAL A O 1
ATOM 2137 N N . SER A 1 276 ? -16.279 8.967 37.176 1.00 93.31 276 SER A N 1
ATOM 2138 C CA . SER A 1 276 ? -17.652 9.451 37.342 1.00 93.31 276 SER A CA 1
ATOM 2139 C C . SER A 1 276 ? -18.540 8.961 36.185 1.00 93.31 276 SER A C 1
ATOM 2141 O O . SER A 1 276 ? -18.135 9.117 35.029 1.00 93.31 276 SER A O 1
ATOM 2143 N N . PRO A 1 277 ? -19.756 8.446 36.452 1.00 92.19 277 PRO A N 1
ATOM 2144 C CA . PRO A 1 277 ? -20.696 8.040 35.406 1.00 92.19 277 PRO A CA 1
ATOM 2145 C C . PRO A 1 277 ? -21.024 9.149 34.402 1.00 92.19 277 PRO A C 1
ATOM 2147 O O . PRO A 1 277 ? -21.225 8.858 33.230 1.00 92.19 277 PRO A O 1
ATOM 2150 N N . GLU A 1 278 ? -21.015 10.421 34.817 1.00 93.44 278 GLU A N 1
ATOM 2151 C CA . GLU A 1 278 ? -21.240 11.545 33.894 1.00 93.44 278 GLU A CA 1
ATOM 2152 C C . GLU A 1 278 ? -20.111 11.693 32.871 1.00 93.44 278 GLU A C 1
ATOM 2154 O O . GLU A 1 278 ? -20.366 11.997 31.711 1.00 93.44 278 GLU A O 1
ATOM 2159 N N . ILE A 1 279 ? -18.863 11.418 33.266 1.00 88.88 279 ILE A N 1
ATOM 2160 C CA . ILE A 1 279 ? -17.720 11.445 32.342 1.00 88.88 279 ILE A CA 1
ATOM 2161 C C . ILE A 1 279 ? -17.855 10.307 31.329 1.00 88.88 279 ILE A C 1
ATOM 2163 O O . ILE A 1 279 ? -17.693 10.533 30.132 1.00 88.88 279 ILE A O 1
ATOM 2167 N N . ILE A 1 280 ? -18.210 9.106 31.799 1.00 91.25 280 ILE A N 1
ATOM 2168 C CA . ILE A 1 280 ? -18.468 7.948 30.932 1.00 91.25 280 ILE A CA 1
ATOM 2169 C C . ILE A 1 280 ? -19.597 8.274 29.948 1.00 91.25 280 ILE A C 1
ATOM 2171 O O . ILE A 1 280 ? -19.445 8.046 28.752 1.00 91.25 280 ILE A O 1
ATOM 2175 N N . ARG A 1 281 ? -20.694 8.875 30.426 1.00 89.00 281 ARG A N 1
ATOM 2176 C CA . ARG A 1 281 ? -21.844 9.259 29.598 1.00 89.00 281 ARG A CA 1
ATOM 2177 C C . ARG A 1 281 ? -21.465 10.273 28.523 1.00 89.00 281 ARG A C 1
ATOM 2179 O O . ARG A 1 281 ? -21.873 10.117 27.378 1.00 89.00 281 ARG A O 1
ATOM 2186 N N . VAL A 1 282 ? -20.680 11.294 28.873 1.00 88.94 282 VAL A N 1
ATOM 2187 C CA . VAL A 1 282 ? -20.186 12.288 27.908 1.00 88.94 282 VAL A CA 1
ATOM 2188 C C . VAL A 1 282 ? -19.320 11.618 26.847 1.00 88.94 282 VAL A C 1
ATOM 2190 O O . VAL A 1 282 ? -19.543 11.843 25.663 1.00 88.94 282 VAL A O 1
ATOM 2193 N N . ILE A 1 283 ? -18.389 10.749 27.249 1.00 86.25 283 ILE A N 1
ATOM 2194 C CA . ILE A 1 283 ? -17.532 10.020 26.307 1.00 86.25 283 ILE A CA 1
ATOM 2195 C C . ILE A 1 283 ? -18.377 9.139 25.387 1.00 86.25 283 ILE A C 1
ATOM 2197 O O . ILE A 1 283 ? -18.189 9.188 24.178 1.00 86.25 283 ILE A O 1
ATOM 2201 N N . GLN A 1 284 ? -19.354 8.400 25.914 1.00 83.81 284 GLN A N 1
ATOM 2202 C CA . GLN A 1 284 ? -20.272 7.615 25.088 1.00 83.81 284 GLN A CA 1
ATOM 2203 C C . GLN A 1 284 ? -21.004 8.497 24.070 1.00 83.81 284 GLN A C 1
ATOM 2205 O O . GLN A 1 284 ? -20.968 8.229 22.876 1.00 83.81 284 GLN A O 1
ATOM 2210 N N . VAL A 1 285 ? -21.608 9.604 24.494 1.00 83.19 285 VAL A N 1
ATOM 2211 C CA . VAL A 1 285 ? -22.295 10.494 23.547 1.00 83.19 285 VAL A CA 1
ATOM 2212 C C . VAL A 1 285 ? -21.335 11.004 22.465 1.00 83.19 285 VAL A C 1
ATOM 2214 O O . VAL A 1 285 ? -21.697 10.991 21.295 1.00 83.19 285 VAL A O 1
ATOM 2217 N N . CYS A 1 286 ? -20.104 11.374 22.822 1.00 72.50 286 CYS A N 1
ATOM 2218 C CA . CYS A 1 286 ? -19.110 11.859 21.864 1.00 72.50 286 CYS A CA 1
ATOM 2219 C C . CYS A 1 286 ? -18.528 10.775 20.943 1.00 72.50 286 CYS A C 1
ATOM 2221 O O . CYS A 1 286 ? -18.048 11.109 19.871 1.00 72.50 286 CYS A O 1
ATOM 2223 N N . THR A 1 287 ? -18.528 9.500 21.343 1.00 69.12 287 THR A N 1
ATOM 2224 C CA . THR A 1 287 ? -17.886 8.421 20.563 1.00 69.12 287 THR A CA 1
ATOM 2225 C C . THR A 1 287 ? -18.867 7.712 19.623 1.00 69.12 287 THR A C 1
ATOM 2227 O O . THR A 1 287 ? -18.443 7.034 18.695 1.00 69.12 287 THR A O 1
ATOM 2230 N N . PHE A 1 288 ? -20.176 7.840 19.865 1.00 63.59 288 PHE A N 1
ATOM 2231 C CA . PHE A 1 288 ? -21.216 7.064 19.178 1.00 63.59 288 PHE A CA 1
ATOM 2232 C C . PHE A 1 288 ? -22.163 7.888 18.285 1.00 63.59 288 PHE A C 1
ATOM 2234 O O . PHE A 1 288 ? -23.048 7.301 17.665 1.00 63.59 288 PHE A O 1
ATOM 2241 N N . TYR A 1 289 ? -22.016 9.217 18.237 1.00 53.12 289 TYR A N 1
ATOM 2242 C CA . TYR A 1 289 ? -22.860 10.117 17.430 1.00 53.12 289 TYR A CA 1
ATOM 2243 C C . TYR A 1 289 ? -22.132 10.815 16.263 1.00 53.12 289 TYR A C 1
ATOM 2245 O O . TYR A 1 289 ? -22.731 11.690 15.638 1.00 53.12 289 TYR A O 1
ATOM 2253 N N . ASP A 1 290 ? -20.901 10.404 15.945 1.00 46.41 290 ASP A N 1
ATOM 2254 C CA . ASP A 1 290 ? -20.169 10.780 14.719 1.00 46.41 290 ASP A CA 1
ATOM 2255 C C . ASP A 1 290 ? -20.112 9.604 13.729 1.00 46.41 290 ASP A C 1
ATOM 2257 O O . ASP A 1 290 ? -20.005 9.864 12.507 1.00 46.41 290 ASP A O 1
#

Secondary structure (DSSP, 8-state):
-HHHHHHHHHHHHHSTTSPPPS----GGGSS-SSS-----------------------------PPPPPP----PPPP------------------SSS-GGGHHHHHTT----S-HHHHHHHHHHHHHHHHHHHHHHT--GGGGGGGGGT-GGGGGSPP-TTGGG--HHHHHHHHHHHHHHHHHHHHHHS-EEEEETTGGG--HHHHHHHHHHHHH-TTEEEEE----GGGS--HHHHHHHHSS-------PPPPHHHHHHHHHHHH-SS-----HHHHHHHHHHHH--